Protein AF-A0A8A2U6G7-F1 (afdb_monomer_lite)

pLDDT: mean 75.01, std 18.66, range [23.08, 97.12]

Organism: NCBI:txid370324

Radius of gyration: 22.05 Å; chains: 1; bounding box: 63×39×63 Å

Structure (mmCIF, N/CA/C/O backbone):
data_AF-A0A8A2U6G7-F1
#
_entry.id   AF-A0A8A2U6G7-F1
#
loop_
_atom_site.group_PDB
_atom_site.id
_atom_site.type_symbol
_atom_site.label_atom_id
_atom_site.label_alt_id
_atom_site.label_comp_id
_atom_site.label_asym_id
_atom_site.label_entity_id
_atom_site.label_seq_id
_atom_site.pdbx_PDB_ins_code
_atom_site.Cartn_x
_atom_site.Cartn_y
_atom_site.Cartn_z
_atom_site.occupancy
_atom_site.B_iso_or_equiv
_atom_site.auth_seq_id
_atom_site.auth_comp_id
_atom_site.auth_asym_id
_atom_site.auth_atom_id
_atom_site.pdbx_PDB_model_num
ATOM 1 N N . MET A 1 1 ? -17.643 8.380 -1.220 1.00 44.31 1 MET A N 1
ATOM 2 C CA . MET A 1 1 ? -16.297 8.828 -1.618 1.00 44.31 1 MET A CA 1
ATOM 3 C C . MET A 1 1 ? -15.984 8.181 -2.954 1.00 44.31 1 MET A C 1
ATOM 5 O O . MET A 1 1 ? -16.630 7.171 -3.232 1.00 44.31 1 MET A O 1
ATOM 9 N N . PRO A 1 2 ? -15.121 8.770 -3.796 1.00 49.38 2 PRO A N 1
ATOM 10 C CA . PRO A 1 2 ? -14.589 8.064 -4.961 1.00 49.38 2 PRO A CA 1
ATOM 11 C C . PRO A 1 2 ? -14.014 6.706 -4.526 1.00 49.38 2 PRO A C 1
ATOM 13 O O . PRO A 1 2 ? -13.663 6.547 -3.354 1.00 49.38 2 PRO A O 1
ATOM 16 N N . ASN A 1 3 ? -13.969 5.728 -5.431 1.00 60.06 3 ASN A N 1
ATOM 17 C CA . ASN A 1 3 ? -13.188 4.519 -5.179 1.00 60.06 3 ASN A CA 1
ATOM 18 C C . ASN A 1 3 ? -11.730 4.944 -5.007 1.00 60.06 3 ASN A C 1
ATOM 20 O O . ASN A 1 3 ? -11.175 5.565 -5.907 1.00 60.06 3 ASN A O 1
ATOM 24 N N . ASN A 1 4 ? -11.140 4.624 -3.857 1.00 84.94 4 ASN A N 1
ATOM 25 C CA . ASN A 1 4 ? -9.722 4.864 -3.632 1.00 84.94 4 ASN A CA 1
ATOM 26 C C . ASN A 1 4 ? -8.962 3.620 -4.082 1.00 84.94 4 ASN A C 1
ATOM 28 O O . ASN A 1 4 ? -9.002 2.591 -3.398 1.00 84.94 4 ASN A O 1
ATOM 32 N N . THR A 1 5 ? -8.276 3.727 -5.212 1.00 91.50 5 THR A N 1
ATOM 33 C CA . THR A 1 5 ? -7.464 2.650 -5.778 1.00 91.50 5 THR A CA 1
ATOM 34 C C . THR A 1 5 ? -5.990 2.957 -5.563 1.00 91.50 5 THR A C 1
ATOM 36 O O . THR A 1 5 ? -5.512 4.016 -5.956 1.00 91.50 5 THR A O 1
ATOM 39 N N . ALA A 1 6 ? -5.275 2.035 -4.923 1.00 92.88 6 ALA A N 1
ATOM 40 C CA . ALA A 1 6 ? -3.824 2.091 -4.790 1.00 92.88 6 ALA A CA 1
ATOM 41 C C . ALA A 1 6 ? -3.171 1.443 -6.011 1.00 92.88 6 ALA A C 1
ATOM 43 O O . ALA A 1 6 ? -3.592 0.363 -6.412 1.00 92.88 6 ALA A O 1
ATOM 44 N N . PHE A 1 7 ? -2.115 2.048 -6.545 1.00 93.56 7 PHE A N 1
ATOM 45 C CA . PHE A 1 7 ? -1.271 1.459 -7.578 1.00 93.56 7 PHE A CA 1
ATOM 46 C C . PHE A 1 7 ? 0.108 1.097 -7.018 1.00 93.56 7 PHE A C 1
ATOM 48 O O . PHE A 1 7 ? 0.796 1.935 -6.431 1.00 93.56 7 PHE A O 1
ATOM 55 N N . ILE A 1 8 ? 0.527 -0.148 -7.241 1.00 94.75 8 ILE A N 1
ATOM 56 C CA . ILE A 1 8 ? 1.827 -0.696 -6.847 1.00 94.75 8 ILE A CA 1
ATOM 57 C C . ILE A 1 8 ? 2.587 -1.108 -8.110 1.00 94.75 8 ILE A C 1
ATOM 59 O O . ILE A 1 8 ? 2.155 -1.985 -8.865 1.00 94.75 8 ILE A O 1
ATOM 63 N N . GLY A 1 9 ? 3.731 -0.462 -8.325 1.00 94.38 9 GLY A N 1
ATOM 64 C CA . GLY A 1 9 ? 4.553 -0.615 -9.519 1.00 94.38 9 GLY A CA 1
ATOM 65 C C . GLY A 1 9 ? 5.883 -1.320 -9.261 1.00 94.38 9 GLY A C 1
ATOM 66 O O . GLY A 1 9 ? 6.111 -1.939 -8.222 1.00 94.38 9 GLY A O 1
ATOM 67 N N . THR A 1 10 ? 6.775 -1.235 -10.239 1.00 93.62 10 THR A N 1
ATOM 68 C CA . THR A 1 10 ? 8.105 -1.858 -10.245 1.00 93.62 10 THR A CA 1
ATOM 69 C C . THR A 1 10 ? 9.068 -1.282 -9.212 1.00 93.62 10 THR A C 1
ATOM 71 O O . THR A 1 10 ? 10.010 -1.965 -8.812 1.00 93.62 10 THR A O 1
ATOM 74 N N . SER A 1 11 ? 8.842 -0.053 -8.755 1.00 90.69 11 SER A N 1
ATOM 75 C CA . SER A 1 11 ? 9.670 0.607 -7.745 1.00 90.69 11 SER A CA 1
ATOM 76 C C . SER A 1 11 ? 9.118 0.530 -6.329 1.00 90.69 11 SER A C 1
ATOM 78 O O . SER A 1 11 ? 9.808 0.935 -5.394 1.00 90.69 11 SER A O 1
ATOM 80 N N . SER A 1 12 ? 7.907 0.001 -6.149 1.00 89.81 12 SER A N 1
ATOM 81 C CA . SER A 1 12 ? 7.242 -0.086 -4.849 1.00 89.81 12 SER A CA 1
ATOM 82 C C . SER A 1 12 ? 7.808 -1.166 -3.909 1.00 89.81 12 SER A C 1
ATOM 84 O O . 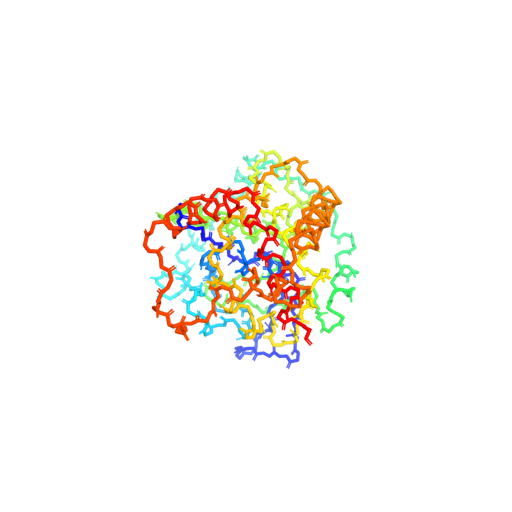SER A 1 12 ? 7.897 -0.871 -2.712 1.00 89.81 12 SER A O 1
ATOM 86 N N . PRO A 1 13 ? 8.207 -2.378 -4.365 1.00 90.50 13 PRO A N 1
ATOM 87 C CA . PRO A 1 13 ? 8.767 -3.387 -3.470 1.00 90.50 13 PRO A CA 1
ATOM 88 C C . PRO A 1 13 ? 10.002 -2.881 -2.719 1.00 90.50 13 PRO A C 1
ATOM 90 O O . PRO A 1 13 ? 10.883 -2.248 -3.299 1.00 90.50 13 PRO A O 1
ATOM 93 N N . ILE A 1 14 ? 10.067 -3.177 -1.422 1.00 86.62 14 ILE A N 1
ATOM 94 C CA . ILE A 1 14 ? 11.173 -2.770 -0.538 1.00 86.62 14 ILE A CA 1
ATOM 95 C C . ILE A 1 14 ? 12.217 -3.868 -0.325 1.00 86.62 14 ILE A C 1
ATOM 97 O O . ILE A 1 14 ? 13.247 -3.640 0.298 1.00 86.62 14 ILE A O 1
ATOM 101 N N . GLY A 1 15 ? 11.943 -5.067 -0.817 1.00 88.12 15 GLY A N 1
ATOM 102 C CA . GLY A 1 15 ? 12.803 -6.228 -0.686 1.00 88.12 15 GLY A CA 1
ATOM 103 C C . GLY A 1 15 ? 12.054 -7.485 -1.089 1.00 88.12 15 GLY A C 1
ATOM 104 O O . GLY A 1 15 ? 10.890 -7.425 -1.491 1.00 88.12 15 GLY A O 1
ATOM 105 N N . TYR A 1 16 ? 12.729 -8.619 -0.963 1.00 88.50 16 TYR A N 1
ATOM 106 C CA . TYR A 1 16 ? 12.241 -9.897 -1.452 1.00 88.50 16 TYR A CA 1
ATOM 107 C C . TYR A 1 16 ? 12.602 -11.049 -0.522 1.00 88.50 16 TYR A C 1
ATOM 109 O O . TYR A 1 16 ? 13.723 -11.121 -0.015 1.00 88.50 16 TYR A O 1
ATOM 117 N N . ASP A 1 17 ? 11.669 -11.979 -0.346 1.00 87.19 17 ASP A N 1
ATOM 118 C CA . ASP A 1 17 ? 11.935 -13.287 0.247 1.00 87.19 17 ASP A CA 1
ATOM 119 C C . ASP A 1 17 ? 12.271 -14.292 -0.864 1.00 87.19 17 ASP A C 1
ATOM 121 O O . ASP A 1 17 ? 11.471 -14.550 -1.763 1.00 87.19 17 ASP A O 1
ATOM 125 N N . TYR A 1 18 ? 13.476 -14.854 -0.796 1.00 80.69 18 TYR A N 1
ATOM 126 C CA . TYR A 1 18 ? 14.010 -15.800 -1.776 1.00 80.69 18 TYR A CA 1
ATOM 127 C C . TYR A 1 18 ? 13.725 -17.264 -1.450 1.00 80.69 18 TYR A C 1
ATOM 129 O O . TYR A 1 18 ? 13.850 -18.116 -2.328 1.00 80.69 18 TYR A O 1
ATOM 137 N N . GLU A 1 19 ? 13.357 -17.580 -0.209 1.00 75.69 19 GLU A N 1
ATOM 138 C CA . GLU A 1 19 ? 12.943 -18.933 0.162 1.00 75.69 19 GLU A CA 1
ATOM 139 C C . GLU A 1 19 ? 11.524 -19.232 -0.339 1.00 75.69 19 GLU A C 1
ATOM 141 O O . GLU A 1 19 ? 11.144 -20.395 -0.518 1.00 75.69 19 GLU A O 1
ATOM 146 N N . LYS A 1 20 ? 10.736 -18.183 -0.596 1.00 67.56 20 LYS A N 1
ATOM 147 C CA . LYS A 1 20 ? 9.380 -18.264 -1.135 1.00 67.56 20 LYS A CA 1
ATOM 148 C C . LYS A 1 20 ? 9.324 -17.676 -2.539 1.00 67.56 20 LYS A C 1
ATOM 150 O O . LYS A 1 20 ? 9.342 -16.469 -2.725 1.00 67.56 20 LYS A O 1
ATOM 155 N N . GLU A 1 21 ? 9.160 -18.541 -3.532 1.00 67.19 21 GLU A N 1
ATOM 156 C CA . GLU A 1 21 ? 8.936 -18.121 -4.917 1.00 67.19 21 GLU A CA 1
ATOM 157 C C . GLU A 1 21 ? 7.448 -18.283 -5.279 1.00 67.19 21 GLU A C 1
ATOM 159 O O . GLU A 1 21 ? 6.984 -19.417 -5.446 1.00 67.19 21 GLU A O 1
ATOM 164 N N . PRO A 1 22 ? 6.647 -17.197 -5.336 1.00 59.47 22 PRO A N 1
ATOM 165 C CA . PRO A 1 22 ? 5.241 -17.275 -5.746 1.00 59.47 22 PRO A CA 1
ATOM 166 C C . PRO A 1 22 ? 5.059 -17.664 -7.215 1.00 59.47 22 PRO A C 1
ATOM 168 O O . PRO A 1 22 ? 4.024 -18.219 -7.574 1.00 59.47 22 PRO A O 1
ATOM 171 N N . GLU A 1 23 ? 6.046 -17.363 -8.053 1.00 64.56 23 GLU A N 1
ATOM 172 C CA . GLU A 1 23 ? 6.121 -17.736 -9.463 1.00 64.56 23 GLU A CA 1
ATOM 173 C C . GLU A 1 23 ? 7.500 -18.321 -9.745 1.00 64.56 23 GLU A C 1
ATOM 175 O O . GLU A 1 23 ? 8.469 -17.950 -9.085 1.00 64.56 23 GLU A O 1
ATOM 180 N N . LEU A 1 24 ? 7.584 -19.242 -10.712 1.00 63.03 24 LEU A N 1
ATOM 181 C CA . LEU A 1 24 ? 8.824 -19.929 -11.086 1.00 63.03 24 LEU A CA 1
ATOM 182 C C . LEU A 1 24 ? 9.982 -18.928 -11.227 1.00 63.03 24 LEU A C 1
ATOM 184 O O . LEU A 1 24 ? 10.014 -18.154 -12.179 1.00 63.03 24 LEU A O 1
ATOM 188 N N . ASN A 1 25 ? 10.949 -18.991 -10.307 1.00 68.06 25 ASN A N 1
ATOM 189 C CA . ASN A 1 25 ? 12.144 -18.150 -10.276 1.00 68.06 25 ASN A CA 1
ATOM 190 C C . ASN A 1 25 ? 11.910 -16.648 -10.031 1.00 68.06 25 ASN A C 1
ATOM 192 O O . ASN A 1 25 ? 12.783 -15.855 -10.379 1.00 68.06 25 ASN A O 1
ATOM 196 N N . HIS A 1 26 ? 10.816 -16.236 -9.384 1.00 78.44 26 HIS A N 1
ATOM 197 C CA . HIS A 1 26 ? 10.626 -14.862 -8.892 1.00 78.44 26 HIS A CA 1
ATOM 198 C C . HIS A 1 26 ? 10.432 -14.865 -7.376 1.00 78.44 26 HIS A C 1
ATOM 200 O O . HIS A 1 26 ? 9.606 -15.636 -6.893 1.00 78.44 26 HIS A O 1
ATOM 206 N N . PRO A 1 27 ? 11.201 -14.068 -6.613 1.00 85.38 27 PRO A N 1
ATOM 207 C CA . PRO A 1 27 ? 11.114 -14.070 -5.162 1.00 85.38 27 PRO A CA 1
ATOM 208 C C . PRO A 1 27 ? 9.864 -13.303 -4.707 1.00 85.38 27 PRO A C 1
ATOM 210 O O . PRO A 1 27 ? 9.331 -12.470 -5.443 1.00 85.38 27 PRO A O 1
AT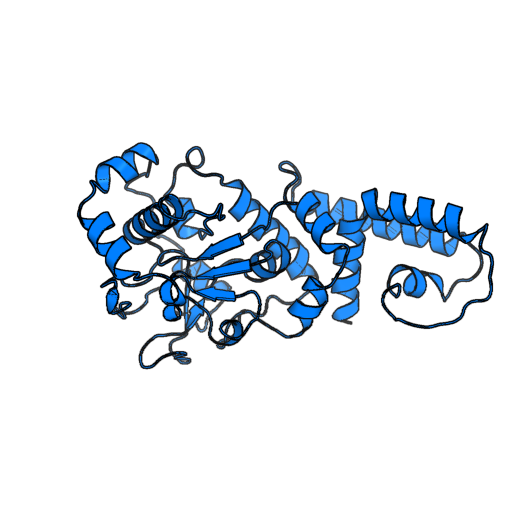OM 213 N N . ASN A 1 28 ? 9.367 -13.591 -3.506 1.00 89.31 28 ASN A N 1
ATOM 214 C CA . ASN A 1 28 ? 8.149 -12.966 -2.999 1.00 89.31 28 ASN A CA 1
ATOM 215 C C . ASN A 1 28 ? 8.415 -11.494 -2.635 1.00 89.31 28 ASN A C 1
ATOM 217 O O . ASN A 1 28 ? 9.265 -11.250 -1.778 1.00 89.31 28 ASN A O 1
ATOM 221 N N . PRO A 1 29 ? 7.724 -10.510 -3.239 1.00 90.62 29 PRO A N 1
ATOM 222 C CA . PRO A 1 29 ? 7.961 -9.101 -2.946 1.00 90.62 29 PRO A CA 1
ATOM 223 C C . PRO A 1 29 ? 7.456 -8.716 -1.553 1.00 90.62 29 PRO A C 1
ATOM 225 O O . PRO A 1 29 ? 6.432 -9.208 -1.078 1.00 90.62 29 PRO A O 1
ATOM 228 N N . LEU A 1 30 ? 8.162 -7.786 -0.913 1.00 89.44 30 LEU A N 1
ATOM 229 C CA . LEU A 1 30 ? 7.758 -7.148 0.334 1.00 89.44 30 LEU A CA 1
ATOM 230 C C . LEU A 1 30 ? 7.264 -5.730 0.060 1.00 89.44 30 LEU A C 1
ATOM 232 O O . LEU A 1 30 ? 7.887 -4.973 -0.683 1.00 89.44 30 LEU A O 1
ATOM 236 N N . LEU A 1 31 ? 6.162 -5.365 0.711 1.00 88.44 31 LEU A N 1
ATOM 237 C CA . LEU A 1 31 ? 5.573 -4.029 0.656 1.00 88.44 31 LEU A CA 1
ATOM 238 C C . LEU A 1 31 ? 5.848 -3.258 1.948 1.00 88.44 31 LEU A C 1
ATOM 240 O O . LEU A 1 31 ? 5.938 -3.854 3.022 1.00 88.44 31 LEU A O 1
ATOM 244 N N . GLU A 1 32 ? 5.936 -1.935 1.837 1.00 84.31 32 GLU A N 1
ATOM 245 C CA . GLU A 1 32 ? 5.955 -1.025 2.982 1.00 84.31 32 GLU A CA 1
ATOM 246 C C . GLU A 1 32 ? 4.523 -0.690 3.425 1.00 84.31 32 GLU A C 1
ATOM 248 O O . GLU A 1 32 ? 3.644 -0.509 2.584 1.00 84.31 32 GLU A O 1
ATOM 253 N N . ALA A 1 33 ? 4.297 -0.597 4.739 1.00 83.00 33 ALA A N 1
ATOM 254 C CA . ALA A 1 33 ? 3.013 -0.221 5.347 1.00 83.00 33 ALA A CA 1
ATOM 255 C C . ALA A 1 33 ? 1.767 -0.969 4.794 1.00 83.00 33 ALA A C 1
ATOM 257 O O . ALA A 1 33 ? 0.772 -0.341 4.401 1.00 83.00 33 ALA A O 1
ATOM 258 N N . PRO A 1 34 ? 1.785 -2.316 4.733 1.00 87.94 34 PRO A N 1
ATOM 259 C CA . PRO A 1 34 ? 0.718 -3.076 4.092 1.00 87.94 34 PRO A CA 1
ATOM 260 C C . PRO A 1 34 ? -0.632 -3.006 4.822 1.00 87.94 34 PRO A C 1
ATOM 262 O O . PRO A 1 34 ? -1.669 -3.043 4.157 1.00 87.94 34 PRO A O 1
ATOM 265 N N . LEU A 1 35 ? -0.678 -2.858 6.153 1.00 87.19 35 LEU A N 1
ATOM 266 C CA . LEU A 1 35 ? -1.948 -2.686 6.876 1.00 87.19 35 LEU A CA 1
ATOM 267 C C . LEU A 1 35 ? -2.608 -1.357 6.513 1.00 87.19 35 LEU A C 1
ATOM 269 O O . LEU A 1 35 ? -3.827 -1.308 6.316 1.00 87.19 35 LEU A O 1
ATOM 273 N N . GLY A 1 36 ? -1.807 -0.299 6.367 1.00 87.69 36 GLY A N 1
ATOM 274 C CA . GLY A 1 36 ? -2.252 0.971 5.803 1.00 87.69 36 GLY A CA 1
ATOM 275 C C . GLY A 1 36 ? -2.921 0.769 4.441 1.00 87.69 36 GLY A C 1
ATOM 276 O O . GLY A 1 36 ? -4.049 1.225 4.240 1.00 87.69 36 GLY A O 1
ATOM 277 N N . LEU A 1 37 ? -2.287 0.010 3.538 1.00 89.50 37 LEU A N 1
ATOM 278 C CA . LEU A 1 37 ? -2.828 -0.267 2.201 1.00 89.50 37 LEU A CA 1
ATOM 279 C C . LEU A 1 37 ? -4.187 -0.965 2.265 1.00 89.50 37 LEU A C 1
ATOM 281 O O . LEU A 1 37 ? -5.167 -0.496 1.680 1.00 89.50 37 LEU A O 1
ATOM 285 N N . PHE A 1 38 ? -4.281 -2.042 3.044 1.00 91.50 38 PHE A N 1
ATOM 286 C CA . PHE A 1 38 ? -5.520 -2.799 3.187 1.00 91.50 38 PHE A CA 1
ATOM 287 C C . PHE A 1 38 ? -6.667 -1.991 3.792 1.00 91.50 38 PHE A C 1
ATOM 289 O O . PHE A 1 38 ? -7.834 -2.301 3.541 1.00 91.50 38 PHE A O 1
ATOM 296 N N . LEU A 1 39 ? -6.383 -0.988 4.618 1.00 90.75 39 LEU A N 1
ATOM 297 C CA . LEU A 1 39 ? -7.419 -0.276 5.360 1.00 90.75 39 LEU A CA 1
ATOM 298 C C . LEU A 1 39 ? -7.765 1.078 4.747 1.00 90.75 39 LEU A C 1
ATOM 300 O O . LEU A 1 39 ? -8.918 1.501 4.882 1.00 90.75 39 LEU A O 1
ATOM 304 N N . LEU A 1 40 ? -6.850 1.707 4.005 1.00 89.69 40 LEU A N 1
ATOM 305 C CA . LEU A 1 40 ? -7.079 2.988 3.334 1.00 89.69 40 LEU A CA 1
ATOM 306 C C . LEU A 1 40 ? -7.636 2.869 1.913 1.00 89.69 40 LEU A C 1
ATOM 308 O O . LEU A 1 40 ? -8.390 3.750 1.497 1.00 89.69 40 LEU A O 1
ATOM 312 N N . TYR A 1 41 ? -7.391 1.752 1.227 1.00 91.62 41 TYR A N 1
ATOM 313 C CA . TYR A 1 41 ? -7.785 1.579 -0.172 1.00 91.62 41 TYR A CA 1
ATOM 314 C C . TYR A 1 41 ? -8.902 0.556 -0.361 1.00 91.62 41 TYR A C 1
ATOM 316 O O . TYR A 1 41 ? -9.029 -0.429 0.376 1.00 91.62 41 TYR A O 1
ATOM 324 N N . ASP A 1 42 ? -9.788 0.832 -1.313 1.00 92.25 42 ASP A N 1
ATOM 325 C CA . ASP A 1 42 ? -10.845 -0.092 -1.718 1.00 92.25 42 ASP A CA 1
ATOM 326 C C . ASP A 1 42 ? -10.288 -1.186 -2.611 1.00 92.25 42 ASP A C 1
ATOM 328 O O . ASP A 1 42 ? -10.564 -2.355 -2.346 1.00 92.25 42 ASP A O 1
ATOM 332 N N . GLU A 1 43 ? -9.434 -0.816 -3.559 1.00 94.62 43 GLU A N 1
ATOM 333 C CA . GLU A 1 43 ? -8.735 -1.737 -4.449 1.00 94.62 43 GLU A CA 1
ATOM 334 C C . GLU A 1 43 ? -7.226 -1.495 -4.405 1.00 94.62 43 GLU A C 1
ATOM 336 O O . GLU A 1 43 ? -6.768 -0.374 -4.175 1.00 94.62 43 GLU A O 1
ATOM 341 N N . ILE A 1 44 ? -6.458 -2.560 -4.621 1.00 96.12 44 ILE A N 1
ATOM 342 C CA . ILE A 1 44 ? -5.001 -2.512 -4.736 1.00 96.12 44 ILE A CA 1
ATOM 343 C C . ILE A 1 44 ? -4.641 -3.115 -6.087 1.00 96.12 44 ILE A C 1
ATOM 345 O O . ILE A 1 44 ? -4.825 -4.308 -6.324 1.00 96.12 44 ILE A O 1
ATOM 349 N N . TRP A 1 45 ? -4.174 -2.268 -6.988 1.00 96.56 45 TRP A N 1
ATOM 350 C CA . TRP A 1 45 ? -3.801 -2.629 -8.340 1.00 96.56 45 TRP A CA 1
ATOM 351 C C . TRP A 1 45 ? -2.289 -2.785 -8.406 1.00 96.56 45 TRP A C 1
ATOM 353 O O . TRP A 1 45 ? -1.540 -1.872 -8.066 1.00 96.56 45 TRP A O 1
ATOM 363 N N . PHE A 1 46 ? -1.839 -3.949 -8.846 1.00 97.00 46 PHE A N 1
ATOM 364 C CA . PHE A 1 46 ? -0.441 -4.200 -9.155 1.00 97.00 46 PHE A CA 1
ATOM 365 C C . PHE A 1 46 ? -0.239 -4.072 -10.657 1.00 97.00 46 PHE A C 1
ATOM 367 O O . PHE A 1 46 ? -1.083 -4.510 -11.439 1.00 97.00 46 PHE A O 1
ATOM 374 N N . LEU A 1 47 ? 0.905 -3.539 -11.080 1.00 96.19 47 LEU A N 1
ATOM 375 C CA . LEU A 1 47 ? 1.245 -3.549 -12.502 1.00 96.19 47 LEU A CA 1
ATOM 376 C C . LEU A 1 47 ? 1.311 -4.986 -13.059 1.00 96.19 47 LEU A C 1
ATOM 378 O O . LEU A 1 47 ? 0.865 -5.239 -14.174 1.00 96.19 47 LEU A O 1
ATOM 382 N N . HIS A 1 48 ? 1.855 -5.927 -12.283 1.00 95.00 48 HIS A N 1
ATOM 383 C CA . HIS A 1 48 ? 2.080 -7.312 -12.699 1.00 95.00 48 HIS A CA 1
ATOM 384 C C . HIS A 1 48 ? 1.981 -8.278 -11.509 1.00 95.00 48 HIS A C 1
ATOM 386 O O . HIS A 1 48 ? 2.299 -7.901 -10.378 1.00 95.00 48 HIS A O 1
ATOM 392 N N . HIS A 1 49 ? 1.621 -9.544 -11.755 1.00 93.19 49 HIS A N 1
ATOM 393 C CA . HIS A 1 49 ? 1.502 -10.591 -10.719 1.00 93.19 49 HIS A CA 1
ATOM 394 C C . HIS A 1 49 ? 2.769 -10.790 -9.881 1.00 93.19 49 HIS A C 1
ATOM 396 O O . HIS A 1 49 ? 2.696 -11.054 -8.681 1.00 93.19 49 HIS A O 1
ATOM 402 N N . GLN A 1 50 ? 3.935 -10.599 -10.494 1.00 91.75 50 GLN A N 1
ATOM 403 C CA . GLN A 1 50 ? 5.249 -10.724 -9.847 1.00 91.75 50 GLN A CA 1
ATOM 404 C C . GLN A 1 50 ? 5.545 -9.638 -8.809 1.00 91.75 50 GLN A C 1
ATOM 406 O O . GLN A 1 50 ? 6.456 -9.796 -8.003 1.00 91.75 50 GLN A O 1
ATOM 411 N N . LEU A 1 51 ? 4.785 -8.543 -8.817 1.00 92.81 51 LEU A N 1
ATOM 412 C CA . LEU A 1 51 ? 4.901 -7.466 -7.833 1.00 92.81 51 LEU A CA 1
ATOM 413 C C . LEU A 1 51 ? 3.997 -7.694 -6.618 1.00 92.81 51 LEU A C 1
ATOM 415 O O . LEU A 1 51 ? 4.090 -6.957 -5.638 1.00 92.81 51 LEU A O 1
ATOM 419 N N . CYS A 1 52 ? 3.130 -8.707 -6.672 1.00 93.69 52 CYS A N 1
ATOM 420 C CA . CYS A 1 52 ? 2.160 -8.991 -5.632 1.00 93.69 52 CYS A CA 1
ATOM 421 C C . CYS A 1 52 ? 2.646 -10.101 -4.696 1.00 93.69 52 CYS A C 1
ATOM 423 O O . CYS A 1 52 ? 2.988 -11.195 -5.169 1.00 93.69 52 CYS A O 1
ATOM 425 N N . PRO A 1 53 ? 2.645 -9.858 -3.371 1.00 92.81 53 PRO A N 1
ATOM 426 C CA . PRO A 1 53 ? 2.947 -10.894 -2.400 1.00 92.81 53 PRO A CA 1
ATOM 427 C C . PRO A 1 53 ? 2.031 -12.110 -2.574 1.00 92.81 53 PRO A C 1
ATOM 429 O O . PRO A 1 53 ? 0.835 -11.982 -2.838 1.00 92.81 53 PRO A O 1
ATOM 432 N N . LYS A 1 54 ? 2.584 -13.307 -2.390 1.00 91.44 54 LYS A N 1
ATOM 433 C CA . LYS A 1 54 ? 1.913 -14.588 -2.641 1.00 91.44 54 LYS A CA 1
ATOM 434 C C . LYS A 1 54 ? 0.522 -14.685 -2.014 1.00 91.44 54 LYS A C 1
ATOM 436 O O . LYS A 1 54 ? -0.420 -15.081 -2.691 1.00 91.44 54 LYS A O 1
ATOM 441 N N . ASN A 1 55 ? 0.392 -14.336 -0.736 1.00 91.44 55 ASN A N 1
ATOM 442 C CA . ASN A 1 55 ? -0.865 -14.442 0.006 1.00 91.44 55 ASN A CA 1
ATOM 443 C C . ASN A 1 55 ? -1.879 -13.329 -0.301 1.00 91.44 55 ASN A C 1
ATOM 445 O O . ASN A 1 55 ? -2.941 -13.303 0.315 1.00 91.44 55 ASN A O 1
ATOM 449 N N . MET A 1 56 ? -1.571 -12.427 -1.237 1.00 94.62 56 MET A N 1
ATOM 450 C CA . MET A 1 56 ? -2.473 -11.369 -1.687 1.00 94.62 56 MET A CA 1
ATOM 451 C C . MET A 1 56 ? -3.093 -11.635 -3.062 1.00 94.62 56 MET A C 1
ATOM 453 O O . MET A 1 56 ? -4.084 -10.992 -3.401 1.00 94.62 56 MET A O 1
ATOM 457 N N . LYS A 1 57 ? -2.534 -12.561 -3.852 1.00 92.69 57 LYS A N 1
ATOM 458 C CA . LYS A 1 57 ? -2.891 -12.726 -5.271 1.00 92.69 57 LYS A CA 1
ATOM 459 C C . LYS A 1 57 ? -4.357 -13.084 -5.511 1.00 92.69 57 LYS A C 1
ATOM 461 O O . LYS A 1 57 ? -4.941 -12.625 -6.485 1.00 92.69 57 LYS A O 1
ATOM 466 N N . ASP A 1 58 ? -4.942 -13.856 -4.601 1.00 93.81 58 ASP A N 1
ATOM 467 C CA . ASP A 1 58 ? -6.312 -14.364 -4.722 1.00 93.81 58 ASP A CA 1
ATOM 468 C C . ASP A 1 58 ? -7.355 -13.481 -4.008 1.00 93.81 58 ASP A C 1
ATOM 470 O O . ASP A 1 58 ? -8.512 -13.873 -3.867 1.00 93.81 58 ASP A O 1
ATOM 474 N N . LEU A 1 59 ? -6.966 -12.300 -3.514 1.00 95.94 59 LEU A N 1
ATOM 475 C CA . LEU A 1 59 ? -7.882 -11.406 -2.807 1.00 95.94 59 LEU A CA 1
ATOM 476 C C . LEU A 1 59 ? -8.805 -10.679 -3.793 1.00 95.94 59 LEU A C 1
ATOM 478 O O . LEU A 1 59 ? -8.347 -10.063 -4.752 1.00 95.94 59 LEU A O 1
ATOM 482 N N . ASP A 1 60 ? -10.108 -10.646 -3.502 1.00 95.62 60 ASP A N 1
ATOM 483 C CA . ASP A 1 60 ? -11.133 -10.072 -4.396 1.00 95.62 60 ASP A CA 1
ATOM 484 C C . ASP A 1 60 ? -10.886 -8.603 -4.786 1.00 95.62 60 ASP A C 1
ATOM 486 O O . ASP A 1 60 ? -11.329 -8.141 -5.842 1.00 95.62 60 ASP A O 1
ATOM 490 N N . TYR A 1 61 ? -10.197 -7.859 -3.921 1.00 95.44 61 TYR A N 1
ATOM 491 C CA . TYR A 1 61 ? -9.879 -6.439 -4.077 1.00 95.44 61 TYR A CA 1
ATOM 492 C C . TYR A 1 61 ? -8.460 -6.177 -4.600 1.00 95.44 61 TYR A C 1
ATOM 494 O O . TYR A 1 61 ? -8.037 -5.021 -4.668 1.00 95.44 61 TYR A O 1
ATOM 502 N N . VAL A 1 62 ? -7.723 -7.231 -4.944 1.00 97.12 62 VAL A N 1
ATOM 503 C CA . VAL A 1 62 ? -6.454 -7.145 -5.661 1.00 97.12 62 VAL A CA 1
ATOM 504 C C . VAL A 1 62 ? -6.730 -7.319 -7.155 1.00 97.12 62 VAL A C 1
ATOM 506 O O . VAL A 1 62 ? -7.567 -8.130 -7.563 1.00 97.12 62 VAL A O 1
ATOM 509 N N . LYS A 1 63 ? -6.083 -6.485 -7.971 1.00 96.62 63 LYS A N 1
ATOM 510 C CA . LYS A 1 63 ? -6.184 -6.493 -9.437 1.00 96.62 63 LYS A CA 1
ATOM 511 C C . LYS A 1 63 ? -4.800 -6.371 -10.054 1.00 96.62 63 LYS A C 1
ATOM 513 O O . LYS A 1 63 ? -3.883 -5.850 -9.419 1.00 96.62 63 LYS A O 1
ATOM 518 N N . PHE A 1 64 ? -4.680 -6.808 -11.301 1.00 96.81 64 PHE A N 1
ATOM 519 C CA . PHE A 1 64 ? -3.438 -6.763 -12.057 1.00 96.81 64 PHE A CA 1
ATOM 520 C C . PHE A 1 64 ? -3.672 -6.052 -13.380 1.00 96.81 64 PHE A C 1
ATOM 522 O O . PHE A 1 64 ? -4.532 -6.468 -14.151 1.00 96.81 64 PHE A O 1
ATOM 529 N N . ILE A 1 65 ? -2.895 -5.005 -13.655 1.00 95.75 65 ILE A N 1
ATOM 530 C CA . ILE A 1 65 ? -2.942 -4.312 -14.951 1.00 95.75 65 ILE A CA 1
ATOM 531 C C . ILE A 1 65 ? -2.600 -5.286 -16.082 1.00 95.75 65 ILE A C 1
ATOM 533 O O . ILE A 1 65 ? -3.261 -5.291 -17.113 1.00 95.75 65 ILE A O 1
ATOM 537 N N . SER A 1 66 ? -1.640 -6.185 -15.853 1.00 94.75 66 SER A N 1
ATOM 538 C CA . SER A 1 66 ? -1.255 -7.234 -16.803 1.00 94.75 66 SER A CA 1
ATOM 539 C C . SER A 1 66 ? -2.367 -8.216 -17.192 1.00 94.75 66 SER A C 1
ATOM 541 O O . SER A 1 66 ? -2.189 -8.962 -18.149 1.00 94.75 66 SER A O 1
ATOM 543 N N . ASP A 1 67 ? -3.487 -8.263 -16.461 1.00 95.00 67 ASP A N 1
ATOM 544 C CA . ASP A 1 67 ? -4.636 -9.099 -16.840 1.00 95.00 67 ASP A CA 1
ATOM 545 C C . ASP A 1 67 ? -5.530 -8.424 -17.890 1.00 95.00 67 ASP A C 1
ATOM 547 O O . ASP A 1 67 ? -6.257 -9.111 -18.612 1.00 95.00 67 ASP A O 1
ATOM 551 N N . SER A 1 68 ? -5.511 -7.089 -17.958 1.00 90.62 68 SER A N 1
ATOM 552 C CA . SER A 1 68 ? -6.354 -6.293 -18.855 1.00 90.62 68 SER A CA 1
ATOM 553 C C . SER A 1 68 ? -5.586 -5.629 -19.993 1.00 90.62 68 SER A C 1
ATOM 555 O O . SER A 1 68 ? -6.144 -5.499 -21.082 1.00 90.62 68 SER A O 1
ATOM 557 N N . ASP A 1 69 ? -4.326 -5.259 -19.760 1.00 91.06 69 ASP A N 1
ATOM 558 C CA . ASP A 1 69 ? -3.507 -4.469 -20.677 1.00 91.06 69 ASP A CA 1
ATOM 559 C C . ASP A 1 69 ? -2.190 -5.179 -21.017 1.00 91.06 69 ASP A C 1
ATOM 561 O O . ASP A 1 69 ? -1.623 -5.915 -20.205 1.00 91.06 69 ASP A O 1
ATOM 565 N N . ASP A 1 70 ? -1.664 -4.915 -22.218 1.00 92.31 70 ASP A N 1
ATOM 566 C CA . ASP A 1 70 ? -0.313 -5.341 -22.582 1.00 92.31 70 ASP A CA 1
ATOM 567 C C . ASP A 1 70 ? 0.710 -4.404 -21.935 1.00 92.31 70 ASP A C 1
ATOM 569 O O . ASP A 1 70 ? 0.977 -3.295 -22.402 1.00 92.31 70 ASP A O 1
ATOM 573 N N . VAL A 1 71 ? 1.299 -4.849 -20.827 1.00 92.81 71 VAL A N 1
ATOM 574 C CA . VAL A 1 71 ? 2.270 -4.039 -20.087 1.00 92.81 71 VAL A CA 1
ATOM 575 C C . VAL A 1 71 ? 3.543 -3.740 -20.891 1.00 92.81 71 VAL A C 1
ATOM 577 O O . VAL A 1 71 ? 4.234 -2.761 -20.590 1.00 92.81 71 VAL A O 1
ATOM 580 N N . ALA A 1 72 ? 3.844 -4.520 -21.938 1.00 93.62 72 ALA A N 1
ATOM 581 C CA . ALA A 1 72 ? 4.963 -4.246 -22.835 1.00 93.62 72 ALA A CA 1
ATOM 582 C C . ALA A 1 72 ? 4.739 -2.970 -23.669 1.00 93.62 72 ALA A C 1
ATOM 584 O O . ALA A 1 72 ? 5.706 -2.254 -23.943 1.00 93.62 72 ALA A O 1
ATOM 585 N N . ASP A 1 73 ? 3.488 -2.614 -23.980 1.00 94.75 73 ASP A N 1
ATOM 586 C CA . ASP A 1 73 ? 3.164 -1.371 -24.693 1.00 94.75 73 ASP A CA 1
ATOM 587 C C . ASP A 1 73 ? 3.546 -0.139 -23.863 1.00 94.75 73 ASP A C 1
ATOM 589 O O . ASP A 1 73 ? 4.107 0.829 -24.390 1.00 94.75 73 ASP A O 1
ATOM 593 N N . TYR A 1 74 ? 3.294 -0.163 -22.546 1.00 94.31 74 TYR A N 1
ATOM 594 C CA . TYR A 1 74 ? 3.748 0.910 -21.655 1.00 94.31 74 TYR A CA 1
ATOM 595 C C . TYR A 1 74 ? 5.269 1.023 -21.671 1.00 94.31 74 TYR A C 1
ATOM 597 O O . TYR A 1 74 ? 5.810 2.129 -21.713 1.00 94.31 74 TYR A O 1
ATOM 605 N N . ARG A 1 75 ? 5.971 -0.115 -21.666 1.00 93.50 75 ARG A N 1
ATOM 606 C CA . ARG A 1 75 ? 7.433 -0.134 -21.708 1.00 93.50 75 ARG A CA 1
ATOM 607 C C . ARG A 1 75 ? 7.972 0.466 -23.004 1.00 93.50 75 ARG A C 1
ATOM 609 O O . ARG A 1 75 ? 8.879 1.295 -22.946 1.00 93.50 75 ARG A O 1
ATOM 616 N N . GLU A 1 76 ? 7.421 0.082 -24.152 1.00 94.31 76 GLU A N 1
ATOM 617 C CA . GLU A 1 76 ? 7.846 0.603 -25.454 1.00 94.31 76 GLU A CA 1
ATOM 618 C C . GLU A 1 76 ? 7.639 2.120 -25.539 1.00 94.31 76 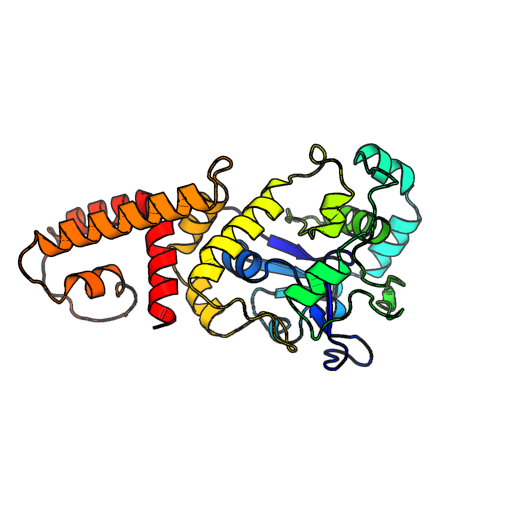GLU A C 1
ATOM 620 O O . GLU A 1 76 ? 8.541 2.859 -25.944 1.00 94.31 76 GLU A O 1
ATOM 625 N N . LYS A 1 77 ? 6.471 2.619 -25.123 1.00 93.62 77 LYS A N 1
ATOM 626 C CA . LYS A 1 77 ? 6.198 4.062 -25.120 1.00 93.62 77 LYS A CA 1
ATOM 627 C C . LYS A 1 77 ? 7.111 4.812 -24.149 1.00 93.62 77 LYS A C 1
ATOM 629 O O . LYS A 1 77 ? 7.636 5.866 -24.511 1.00 93.62 77 LYS A O 1
ATOM 634 N N . PHE A 1 78 ? 7.356 4.255 -22.962 1.00 92.56 78 PHE A N 1
ATOM 635 C CA . PHE A 1 78 ? 8.265 4.828 -21.968 1.00 92.56 78 PHE A CA 1
ATOM 636 C C . PHE A 1 78 ? 9.713 4.936 -22.474 1.00 92.56 78 PHE A C 1
ATOM 638 O O . PHE A 1 78 ? 10.394 5.932 -22.229 1.00 92.56 78 PHE A O 1
ATOM 645 N N . ASP A 1 79 ? 10.195 3.940 -23.218 1.00 91.69 79 ASP A N 1
ATOM 646 C CA . ASP A 1 79 ? 11.540 3.976 -23.802 1.00 91.69 79 ASP A CA 1
ATOM 647 C C . ASP A 1 79 ? 11.658 5.009 -24.949 1.00 91.69 79 ASP A C 1
ATOM 649 O O . ASP A 1 79 ? 12.761 5.462 -25.261 1.00 91.69 79 ASP A O 1
ATOM 653 N N . ASN A 1 80 ? 10.534 5.438 -25.539 1.00 92.19 80 ASN A N 1
ATOM 654 C CA . ASN A 1 80 ? 10.478 6.439 -26.613 1.00 92.19 80 ASN A CA 1
ATOM 655 C C . ASN A 1 80 ? 10.308 7.893 -26.125 1.00 92.19 80 ASN A C 1
ATOM 657 O O . ASN A 1 80 ? 10.366 8.827 -26.933 1.00 92.19 80 ASN A O 1
ATOM 661 N N . ILE A 1 81 ? 10.109 8.115 -24.824 1.00 89.44 81 ILE A N 1
ATOM 662 C CA . ILE A 1 81 ? 10.007 9.452 -24.223 1.00 89.44 81 ILE A CA 1
ATOM 663 C C . ILE A 1 81 ? 11.296 9.831 -23.489 1.00 89.44 81 ILE A C 1
ATOM 665 O O . ILE A 1 81 ? 12.082 8.997 -23.046 1.00 89.44 81 ILE A O 1
ATOM 669 N N . SER A 1 82 ? 11.542 11.136 -23.358 1.00 88.31 82 SER A N 1
ATOM 670 C CA . SER A 1 82 ? 12.738 11.634 -22.674 1.00 88.31 82 SER A CA 1
ATOM 671 C C . SER A 1 82 ? 12.560 11.538 -21.158 1.00 88.31 82 SER A C 1
ATOM 673 O O . SER A 1 82 ? 11.935 12.401 -20.545 1.00 88.31 82 SER A O 1
ATOM 675 N N . GLN A 1 83 ? 13.136 10.494 -20.561 1.00 84.12 83 GLN A N 1
ATOM 676 C CA . GLN A 1 83 ? 13.096 10.241 -19.114 1.00 84.12 83 GLN A CA 1
ATOM 677 C C . GLN A 1 83 ? 13.723 11.385 -18.306 1.00 84.12 83 GLN A C 1
ATOM 679 O O . GLN A 1 83 ? 13.210 11.743 -17.252 1.00 84.12 83 GLN A O 1
ATOM 684 N N . GLU A 1 84 ? 14.772 12.015 -18.841 1.00 83.56 84 GLU A N 1
ATOM 685 C CA . GLU A 1 84 ? 15.401 13.216 -18.272 1.00 83.56 84 GLU A CA 1
ATOM 686 C C . GLU A 1 84 ? 14.389 14.357 -18.121 1.00 83.56 84 GLU A C 1
ATOM 688 O O . GLU A 1 84 ? 14.275 14.936 -17.049 1.00 83.56 84 GLU A O 1
ATOM 693 N N . LYS A 1 85 ? 13.559 14.616 -19.142 1.00 81.25 85 LYS A N 1
ATOM 694 C CA . LYS A 1 85 ? 12.514 15.650 -19.054 1.00 81.25 85 LYS A CA 1
ATOM 695 C C . LYS A 1 85 ? 11.452 15.327 -18.007 1.00 81.25 85 LYS A C 1
ATOM 697 O O . LYS A 1 85 ? 10.942 16.242 -17.370 1.00 81.25 85 LYS A O 1
ATOM 702 N N . ILE A 1 86 ? 11.086 14.054 -17.845 1.00 79.56 86 ILE A N 1
ATOM 703 C CA . ILE A 1 86 ? 10.129 13.642 -16.806 1.00 79.56 86 ILE A CA 1
ATOM 704 C C . ILE A 1 86 ? 10.755 13.865 -15.427 1.00 79.56 86 ILE A C 1
ATOM 706 O O . ILE A 1 86 ? 10.120 14.458 -14.561 1.00 79.56 86 ILE A O 1
ATOM 710 N N . ALA A 1 87 ? 12.010 13.448 -15.246 1.00 78.19 87 ALA A N 1
ATOM 711 C CA . ALA A 1 87 ? 12.755 13.641 -14.009 1.00 78.19 87 ALA A CA 1
ATOM 712 C C . ALA A 1 87 ? 12.907 15.126 -13.644 1.00 78.19 87 ALA A C 1
ATOM 714 O O . ALA A 1 87 ? 12.660 15.493 -12.496 1.00 78.19 87 ALA A O 1
ATOM 715 N N . ASP A 1 88 ? 13.233 15.976 -14.620 1.00 78.00 88 ASP A N 1
ATOM 716 C CA . ASP A 1 88 ? 13.344 17.427 -14.448 1.00 78.00 88 ASP A CA 1
ATOM 717 C C . ASP A 1 88 ? 12.001 18.049 -14.047 1.00 78.00 88 ASP A C 1
ATOM 719 O O . ASP A 1 88 ? 11.935 18.834 -13.102 1.00 78.00 88 ASP A O 1
ATOM 723 N N . ASN A 1 89 ? 10.910 17.660 -14.719 1.00 75.06 89 ASN A N 1
ATOM 724 C CA . ASN A 1 89 ? 9.559 18.122 -14.383 1.00 75.06 89 ASN A CA 1
ATOM 725 C C . ASN A 1 89 ? 9.139 17.702 -12.970 1.00 75.06 89 ASN A C 1
ATOM 727 O O . ASN A 1 89 ? 8.393 18.425 -12.313 1.00 75.06 89 ASN A O 1
ATOM 731 N N . LEU A 1 90 ? 9.611 16.541 -12.513 1.00 73.69 90 LEU A N 1
ATOM 732 C CA . LEU A 1 90 ? 9.365 16.021 -11.172 1.00 73.69 90 LEU A CA 1
ATOM 733 C C . LEU A 1 90 ? 10.349 16.566 -10.122 1.00 73.69 90 LEU A C 1
ATOM 735 O O . LEU A 1 90 ? 10.172 16.302 -8.932 1.00 73.69 90 LEU A O 1
ATOM 739 N N . GLY A 1 91 ? 11.368 17.331 -10.527 1.00 72.81 91 GLY A N 1
ATOM 740 C CA . GLY A 1 91 ? 12.394 17.851 -9.625 1.00 72.81 91 GLY A CA 1
ATOM 741 C C . GLY A 1 91 ? 13.169 16.743 -8.907 1.00 72.81 91 GLY A C 1
ATOM 742 O O . GLY A 1 91 ? 13.430 16.857 -7.709 1.00 72.81 91 GLY A O 1
ATOM 743 N N . LEU A 1 92 ? 13.477 15.641 -9.599 1.00 72.44 92 LEU A N 1
ATOM 744 C CA . LEU A 1 92 ? 14.227 14.528 -9.012 1.00 72.44 92 LEU A CA 1
ATOM 745 C C . LEU A 1 92 ? 15.686 14.929 -8.780 1.00 72.44 92 LEU A C 1
ATOM 747 O O . LEU A 1 92 ? 16.385 15.342 -9.703 1.00 72.44 92 LEU A O 1
ATOM 751 N N . GLU A 1 93 ? 16.163 14.776 -7.546 1.00 64.50 93 GLU A N 1
ATOM 752 C CA . GLU A 1 93 ? 17.562 15.037 -7.207 1.00 64.50 93 GLU A CA 1
ATOM 753 C C . GLU A 1 93 ? 18.414 13.800 -7.537 1.00 64.50 93 GLU A C 1
ATOM 755 O O . GLU A 1 93 ? 18.117 12.683 -7.109 1.00 64.50 93 GLU A O 1
ATOM 760 N N . SER A 1 94 ? 19.507 13.990 -8.279 1.00 55.75 94 SER A N 1
ATOM 761 C CA . SER A 1 94 ? 20.374 12.903 -8.757 1.00 55.75 94 SER A CA 1
ATOM 762 C C . SER A 1 94 ? 21.184 12.195 -7.659 1.00 55.75 94 SER A C 1
ATOM 764 O O . SER A 1 94 ? 21.763 11.144 -7.920 1.00 55.75 94 SER A O 1
ATOM 766 N N . GLU A 1 95 ? 21.251 12.744 -6.439 1.00 52.25 95 GLU A N 1
ATOM 767 C CA . GLU A 1 95 ? 22.235 12.349 -5.418 1.00 52.25 95 GLU A CA 1
ATOM 768 C C . GLU A 1 95 ? 21.670 12.245 -3.991 1.00 52.25 95 GLU A C 1
ATOM 770 O O . GLU A 1 95 ? 22.244 12.773 -3.038 1.00 52.25 95 GLU A O 1
ATOM 775 N N . ARG A 1 96 ? 20.570 11.516 -3.783 1.00 50.31 96 ARG A N 1
ATOM 776 C CA . ARG A 1 96 ? 20.232 11.061 -2.423 1.00 50.31 96 ARG A CA 1
ATOM 777 C C . ARG A 1 96 ? 20.647 9.614 -2.225 1.00 50.31 96 ARG A C 1
ATOM 779 O O . ARG A 1 96 ? 20.216 8.708 -2.939 1.00 50.31 96 ARG A O 1
ATOM 786 N N . SER A 1 97 ? 21.585 9.443 -1.296 1.00 50.03 97 SER A N 1
ATOM 787 C CA . SER A 1 97 ? 22.296 8.193 -1.065 1.00 50.03 97 SER A CA 1
ATOM 788 C C . SER A 1 97 ? 21.345 7.103 -0.578 1.00 50.03 97 SER A C 1
ATOM 790 O O . SER A 1 97 ? 20.565 7.340 0.340 1.00 50.03 97 SER A O 1
ATOM 792 N N . SER A 1 98 ? 21.501 5.891 -1.105 1.00 52.72 98 SER A N 1
ATOM 793 C CA . SER A 1 98 ? 20.847 4.654 -0.651 1.00 52.72 98 SER A CA 1
ATOM 794 C C . SER A 1 98 ? 21.283 4.181 0.748 1.00 52.72 98 SER A C 1
ATOM 796 O O . SER A 1 98 ? 20.988 3.056 1.149 1.00 52.72 98 SER A O 1
ATOM 798 N N . VAL A 1 99 ? 22.032 5.004 1.489 1.00 53.06 99 VAL A N 1
ATOM 799 C CA . VAL A 1 99 ? 22.691 4.622 2.739 1.00 53.06 99 VAL A CA 1
ATOM 800 C C . VAL A 1 99 ? 21.643 4.354 3.816 1.00 53.06 99 VAL A C 1
ATOM 802 O O . VAL A 1 99 ? 20.925 5.256 4.237 1.00 53.06 99 VAL A O 1
ATOM 805 N N . GLY A 1 100 ? 21.595 3.105 4.282 1.00 59.69 100 GLY A N 1
ATOM 806 C CA . GLY A 1 100 ? 20.798 2.689 5.438 1.00 59.69 100 GLY A CA 1
ATOM 807 C C . GLY A 1 100 ? 19.527 1.904 5.121 1.00 59.69 100 GLY A C 1
ATOM 808 O O . GLY A 1 100 ? 18.908 1.396 6.052 1.00 59.69 100 GLY A O 1
ATOM 809 N N . PHE A 1 101 ? 19.151 1.744 3.848 1.00 67.75 101 PHE A N 1
ATOM 810 C CA . PHE A 1 101 ? 17.935 1.003 3.496 1.00 67.75 101 PHE A CA 1
ATOM 811 C C . PHE A 1 101 ? 18.029 -0.491 3.838 1.00 67.75 101 PHE A C 1
ATOM 813 O O . PHE A 1 101 ? 17.090 -1.051 4.394 1.00 67.75 101 PHE A O 1
ATOM 820 N N . ASP A 1 102 ? 19.196 -1.104 3.634 1.00 68.44 102 ASP A N 1
ATOM 821 C CA . ASP A 1 102 ? 19.439 -2.496 4.031 1.00 68.44 102 ASP A CA 1
ATOM 822 C C . ASP A 1 102 ? 19.263 -2.704 5.540 1.00 68.44 102 ASP A C 1
ATOM 824 O O . ASP A 1 102 ? 18.808 -3.757 5.976 1.00 68.44 102 ASP A O 1
ATOM 828 N N . HIS A 1 103 ? 19.601 -1.702 6.360 1.00 71.19 103 HIS A N 1
ATOM 829 C CA . HIS A 1 103 ? 19.379 -1.768 7.805 1.00 71.19 103 HIS A CA 1
ATOM 830 C C . HIS A 1 103 ? 17.889 -1.682 8.142 1.00 71.19 103 HIS A C 1
ATOM 832 O O . HIS A 1 103 ? 17.407 -2.504 8.913 1.00 71.19 103 HIS A O 1
ATOM 838 N N . LEU A 1 104 ? 17.154 -0.765 7.501 1.00 71.62 104 LEU A N 1
ATOM 839 C CA . LEU A 1 104 ? 15.704 -0.655 7.670 1.00 71.62 104 LEU A CA 1
ATOM 840 C C . LEU A 1 104 ? 14.989 -1.958 7.285 1.00 71.62 104 LEU A C 1
ATOM 842 O O . LEU A 1 104 ? 14.135 -2.423 8.035 1.00 71.62 104 LEU A O 1
ATOM 846 N N . LEU A 1 105 ? 15.353 -2.560 6.147 1.00 77.12 105 LEU A N 1
ATOM 847 C CA . LEU A 1 105 ? 14.771 -3.826 5.702 1.00 77.12 105 LEU A CA 1
ATOM 848 C C . LEU A 1 105 ? 15.083 -4.965 6.681 1.00 77.12 105 LEU A C 1
ATOM 850 O O . LEU A 1 105 ? 14.191 -5.739 7.014 1.00 77.12 105 LEU A O 1
ATOM 854 N N . ASN A 1 106 ? 16.320 -5.045 7.179 1.00 77.50 106 ASN A N 1
ATOM 855 C CA . ASN A 1 106 ? 16.703 -6.055 8.167 1.00 77.50 106 ASN A CA 1
ATOM 856 C C . ASN A 1 106 ? 15.937 -5.914 9.493 1.00 77.50 106 ASN A C 1
ATOM 858 O O . ASN A 1 106 ? 15.646 -6.926 10.128 1.00 77.50 106 ASN A O 1
ATOM 862 N N . ASP A 1 107 ? 15.590 -4.692 9.905 1.00 75.62 107 ASP A N 1
ATOM 863 C CA . ASP A 1 107 ? 14.837 -4.455 11.142 1.00 75.62 107 ASP A CA 1
ATOM 864 C C . ASP A 1 107 ? 13.369 -4.907 11.029 1.00 75.62 107 ASP A C 1
ATOM 866 O O . ASP A 1 107 ? 12.804 -5.426 11.993 1.00 75.62 107 ASP A O 1
ATOM 870 N N . ILE A 1 108 ? 12.746 -4.737 9.856 1.00 75.38 108 ILE A N 1
ATOM 871 C CA . ILE A 1 108 ? 11.325 -5.069 9.626 1.00 75.38 108 ILE A CA 1
ATOM 872 C C . ILE A 1 108 ? 11.108 -6.490 9.092 1.00 75.38 108 ILE A C 1
ATOM 874 O O . ILE A 1 108 ? 10.071 -7.099 9.347 1.00 75.38 108 ILE A O 1
ATOM 878 N N . ALA A 1 109 ? 12.069 -7.018 8.336 1.00 80.44 109 ALA A N 1
ATOM 879 C CA . ALA A 1 109 ? 11.991 -8.301 7.655 1.00 80.44 109 ALA A CA 1
ATOM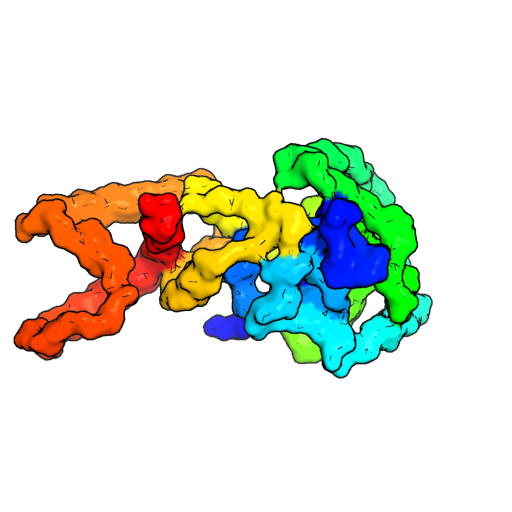 880 C C . ALA A 1 109 ? 13.396 -8.917 7.517 1.00 80.44 109 ALA A C 1
ATOM 882 O O . ALA A 1 109 ? 13.950 -8.966 6.419 1.00 80.44 109 ALA A O 1
ATOM 883 N N . PRO A 1 110 ? 13.980 -9.446 8.610 1.00 82.25 110 PRO A N 1
ATOM 884 C CA . PRO A 1 110 ? 15.341 -10.002 8.610 1.00 82.25 110 PRO A CA 1
ATOM 885 C C . PRO A 1 110 ? 15.516 -11.242 7.714 1.00 82.25 110 PRO A C 1
ATOM 887 O O . PRO A 1 110 ? 16.633 -11.709 7.514 1.00 82.25 110 PRO A O 1
ATOM 890 N N . PHE A 1 111 ? 14.416 -11.806 7.211 1.00 82.81 111 PHE A N 1
ATOM 891 C CA . PHE A 1 111 ? 14.403 -12.910 6.250 1.00 82.81 111 PHE A CA 1
ATOM 892 C C . PHE A 1 111 ? 14.481 -12.439 4.786 1.00 82.81 111 PHE A C 1
ATOM 894 O O . PHE A 1 111 ? 14.675 -13.259 3.893 1.00 82.81 111 PHE A O 1
ATOM 901 N N . ALA A 1 112 ? 14.313 -11.140 4.525 1.00 85.50 112 ALA A N 1
ATOM 902 C CA . ALA A 1 112 ? 14.271 -10.578 3.183 1.00 85.50 112 ALA A CA 1
ATOM 903 C C . ALA A 1 112 ? 15.628 -10.013 2.742 1.00 85.50 112 ALA A C 1
ATOM 905 O O . ALA A 1 112 ? 16.495 -9.684 3.549 1.00 85.50 112 ALA A O 1
ATOM 906 N N . THR A 1 113 ? 15.807 -9.870 1.431 1.00 83.00 113 THR A N 1
ATOM 907 C CA . THR A 1 113 ? 16.963 -9.207 0.814 1.00 83.00 113 THR A CA 1
ATOM 908 C C . THR A 1 113 ? 16.503 -8.040 -0.056 1.00 83.00 113 THR A C 1
ATOM 910 O O . THR A 1 113 ? 15.458 -8.123 -0.693 1.00 83.00 113 THR A O 1
ATOM 913 N N . TYR A 1 114 ? 17.266 -6.945 -0.077 1.00 75.56 114 TYR A N 1
ATOM 914 C CA . TYR A 1 114 ? 16.847 -5.693 -0.720 1.00 75.56 114 TYR A CA 1
ATOM 915 C C . TYR A 1 114 ? 16.829 -5.753 -2.256 1.00 75.56 114 TYR A C 1
ATOM 917 O O . TYR A 1 114 ? 15.984 -5.120 -2.880 1.00 75.56 114 TYR A O 1
ATOM 925 N N . ASP A 1 115 ? 17.766 -6.486 -2.864 1.00 69.56 115 ASP A N 1
ATOM 926 C CA . ASP A 1 115 ? 17.894 -6.603 -4.319 1.00 69.56 115 ASP A CA 1
ATOM 927 C C . ASP A 1 115 ? 17.107 -7.810 -4.829 1.00 69.56 115 ASP A C 1
ATOM 929 O O . ASP A 1 115 ? 17.007 -8.817 -4.129 1.00 69.56 115 ASP A O 1
ATOM 933 N N . ASN A 1 116 ? 16.600 -7.715 -6.060 1.00 68.62 116 ASN A N 1
ATOM 934 C CA . ASN A 1 116 ? 15.903 -8.757 -6.821 1.00 68.62 116 ASN A CA 1
ATOM 935 C C . ASN A 1 116 ? 16.864 -9.705 -7.603 1.00 68.62 116 ASN A C 1
ATOM 937 O O . ASN A 1 116 ? 16.430 -10.533 -8.408 1.00 68.62 116 ASN A O 1
ATOM 941 N N . HIS A 1 117 ? 18.189 -9.582 -7.414 1.00 70.62 117 HIS A N 1
ATOM 942 C CA . HIS A 1 117 ? 19.241 -10.426 -8.013 1.00 70.62 117 HIS A CA 1
ATOM 943 C C . HIS A 1 117 ? 19.100 -10.635 -9.533 1.00 70.62 117 HIS A C 1
ATOM 945 O O . HIS A 1 117 ? 19.408 -11.700 -10.075 1.00 70.62 117 HIS A O 1
ATOM 951 N N . GLY A 1 118 ? 18.625 -9.615 -10.246 1.00 66.62 118 GLY A N 1
ATOM 952 C CA . GLY A 1 118 ? 18.509 -9.651 -11.702 1.00 66.62 118 GLY A CA 1
ATOM 953 C C . GLY A 1 118 ? 17.281 -10.375 -12.263 1.00 66.62 118 GLY A C 1
ATOM 954 O O . GLY A 1 118 ? 17.232 -10.620 -13.469 1.00 66.62 118 GLY A O 1
ATOM 955 N N . ARG A 1 119 ? 16.285 -10.720 -11.438 1.00 80.75 119 ARG A N 1
ATOM 956 C CA . ARG A 1 119 ? 15.067 -11.414 -11.887 1.00 80.75 119 ARG A CA 1
ATOM 957 C C . ARG A 1 119 ? 14.054 -10.430 -12.477 1.00 80.75 119 ARG A C 1
ATOM 959 O O . ARG A 1 119 ? 13.215 -9.866 -11.779 1.00 80.75 119 ARG A O 1
ATOM 966 N N . SER A 1 120 ? 14.158 -10.195 -13.781 1.00 85.25 120 SER A N 1
ATOM 967 C CA . SER A 1 120 ? 13.295 -9.253 -14.500 1.00 85.25 120 SER A CA 1
ATOM 968 C C . SER A 1 120 ? 11.902 -9.806 -14.784 1.00 85.25 120 SER A C 1
ATOM 970 O O . SER A 1 120 ? 11.800 -10.956 -15.206 1.00 85.25 120 SER A O 1
ATOM 972 N N . ILE A 1 121 ? 10.873 -8.958 -14.716 1.00 88.12 121 ILE A N 1
ATOM 973 C CA . ILE A 1 121 ? 9.587 -9.233 -15.379 1.00 88.12 121 ILE A CA 1
ATOM 974 C C . ILE A 1 121 ? 9.879 -9.318 -16.881 1.00 88.12 121 ILE A C 1
ATOM 976 O O . ILE A 1 121 ? 10.376 -8.350 -17.466 1.00 88.12 121 ILE A O 1
ATOM 980 N N . GLN A 1 122 ? 9.667 -10.491 -17.480 1.00 85.50 122 GLN A N 1
ATOM 981 C CA . GLN A 1 122 ? 10.234 -10.841 -18.785 1.00 85.50 122 GLN A CA 1
ATOM 982 C C . GLN A 1 122 ? 9.713 -9.937 -19.908 1.00 85.50 122 GLN A C 1
ATOM 984 O O . GLN A 1 122 ? 10.500 -9.467 -20.728 1.00 85.50 122 GLN A O 1
ATOM 989 N N . GLU A 1 123 ? 8.413 -9.663 -19.906 1.00 86.12 123 GLU A N 1
ATOM 990 C CA . GLU A 1 123 ? 7.701 -8.827 -20.875 1.00 86.12 123 GLU A CA 1
ATOM 991 C C . GLU A 1 123 ? 8.151 -7.366 -20.795 1.00 86.12 123 GLU A C 1
ATOM 993 O O . GLU A 1 123 ? 8.229 -6.670 -21.803 1.00 86.12 123 GLU A O 1
ATOM 998 N N . LEU A 1 124 ? 8.499 -6.909 -19.590 1.00 88.75 124 LEU A N 1
ATOM 999 C CA . LEU A 1 124 ? 8.939 -5.540 -19.349 1.00 88.75 124 LEU A CA 1
ATOM 1000 C C . LEU A 1 124 ? 10.443 -5.364 -19.534 1.00 88.75 124 LEU A C 1
ATOM 1002 O O . LEU A 1 124 ? 10.890 -4.239 -19.737 1.00 88.75 124 LEU A O 1
ATOM 1006 N N . GLY A 1 125 ? 11.249 -6.420 -19.387 1.00 87.62 125 GLY A N 1
ATOM 1007 C CA . GLY A 1 125 ? 12.706 -6.300 -19.281 1.00 87.62 125 GLY A CA 1
ATOM 1008 C C . GLY A 1 125 ? 13.136 -5.347 -18.154 1.00 87.62 125 GLY A C 1
ATOM 1009 O O . GLY A 1 125 ? 14.146 -4.649 -18.283 1.00 87.62 125 GLY A O 1
ATOM 1010 N N . ILE A 1 126 ? 12.326 -5.247 -17.094 1.00 88.94 126 ILE A N 1
ATOM 1011 C CA . ILE A 1 126 ? 12.558 -4.421 -15.903 1.00 88.94 126 ILE A CA 1
ATOM 1012 C C . ILE A 1 126 ? 12.815 -5.352 -14.731 1.00 88.94 126 ILE A C 1
ATOM 1014 O O . ILE A 1 126 ? 12.122 -6.354 -14.578 1.00 88.94 126 ILE A O 1
ATOM 1018 N N . MET A 1 127 ? 13.796 -5.010 -13.902 1.00 89.50 127 MET A N 1
ATOM 1019 C CA . MET A 1 127 ? 14.012 -5.636 -12.601 1.00 89.50 127 MET A CA 1
ATOM 1020 C C . MET A 1 127 ? 13.287 -4.790 -11.560 1.00 89.50 127 MET A C 1
ATOM 1022 O O . MET A 1 127 ? 13.735 -3.669 -11.319 1.00 89.50 127 MET A O 1
ATOM 1026 N N . PRO A 1 128 ? 12.189 -5.282 -10.963 1.00 89.94 128 PRO A N 1
ATOM 1027 C CA . PRO A 1 128 ? 11.531 -4.573 -9.881 1.00 89.94 128 PRO A CA 1
ATOM 1028 C C . PRO A 1 128 ? 12.517 -4.308 -8.750 1.00 89.94 128 PRO A C 1
ATOM 1030 O O . PRO A 1 128 ? 13.121 -5.242 -8.233 1.00 89.94 128 PRO A O 1
ATOM 1033 N N . ASN A 1 129 ? 12.721 -3.043 -8.425 1.00 87.06 129 ASN A N 1
ATOM 1034 C CA . ASN A 1 129 ? 13.660 -2.553 -7.423 1.00 87.06 129 ASN A CA 1
ATOM 1035 C C . ASN A 1 129 ? 13.285 -1.101 -7.108 1.00 87.06 129 ASN A C 1
ATOM 1037 O O . ASN A 1 129 ? 12.881 -0.371 -8.022 1.00 87.06 129 ASN A O 1
ATOM 1041 N N . PRO A 1 130 ? 13.446 -0.648 -5.856 1.00 82.19 130 PRO A N 1
ATOM 1042 C CA . PRO A 1 130 ? 13.172 0.730 -5.494 1.00 82.19 130 PRO A CA 1
ATOM 1043 C C . PRO A 1 130 ? 14.268 1.616 -6.086 1.00 82.19 130 PRO A C 1
ATOM 1045 O O . PRO A 1 130 ? 15.289 1.863 -5.460 1.00 82.19 130 PRO A O 1
ATOM 1048 N N . ASP A 1 131 ? 14.106 2.071 -7.325 1.00 82.25 131 ASP A N 1
ATOM 1049 C CA . ASP A 1 131 ? 15.042 2.971 -7.990 1.00 82.25 131 ASP A CA 1
ATOM 1050 C C . ASP A 1 131 ? 14.326 4.041 -8.818 1.00 82.25 131 ASP A C 1
ATOM 1052 O O . ASP A 1 131 ? 13.121 3.987 -9.061 1.00 82.25 131 ASP A O 1
ATOM 1056 N N . THR A 1 132 ? 15.083 5.065 -9.212 1.00 81.69 132 THR A N 1
ATOM 1057 C CA . THR A 1 132 ? 14.545 6.238 -9.905 1.00 81.69 132 THR A CA 1
ATOM 1058 C C . THR A 1 132 ? 13.969 5.885 -11.273 1.00 81.69 132 THR A C 1
ATOM 1060 O O . THR A 1 132 ? 12.978 6.481 -11.682 1.00 81.69 132 THR A O 1
ATOM 1063 N N . ARG A 1 133 ? 14.568 4.933 -11.997 1.00 87.06 133 ARG A N 1
ATOM 1064 C CA . ARG A 1 133 ? 14.118 4.576 -13.345 1.00 87.06 133 ARG A CA 1
ATOM 1065 C C . ARG A 1 133 ? 12.796 3.821 -13.281 1.00 87.06 133 ARG A C 1
ATOM 1067 O O . ARG A 1 133 ? 11.882 4.153 -14.029 1.00 87.06 133 ARG A O 1
ATOM 1074 N N . ASN A 1 134 ? 12.695 2.859 -12.372 1.00 90.06 134 ASN A N 1
ATOM 1075 C CA . ASN A 1 134 ? 11.462 2.127 -12.116 1.00 90.06 134 ASN A CA 1
ATOM 1076 C C . ASN A 1 134 ? 10.353 3.067 -11.634 1.00 90.06 134 ASN A C 1
ATOM 1078 O O . ASN A 1 134 ? 9.228 2.982 -12.107 1.00 90.06 134 ASN A O 1
ATOM 1082 N N . PHE A 1 135 ? 10.684 4.041 -10.781 1.00 88.50 135 PHE A N 1
ATOM 1083 C CA . PHE A 1 135 ? 9.730 5.064 -10.360 1.00 88.50 135 PHE A CA 1
ATOM 1084 C C . PHE A 1 135 ? 9.211 5.908 -11.532 1.00 88.50 135 PHE A C 1
ATOM 1086 O O . PHE A 1 135 ? 8.011 6.140 -11.639 1.00 88.50 135 PHE A O 1
ATOM 1093 N N . LEU A 1 136 ? 10.094 6.360 -12.427 1.00 87.88 136 LEU A N 1
ATOM 1094 C CA . LEU A 1 136 ? 9.687 7.116 -13.615 1.00 87.88 136 LEU A CA 1
ATOM 1095 C C . LEU A 1 136 ? 8.781 6.291 -14.533 1.00 87.88 136 LEU A C 1
ATOM 1097 O O . LEU A 1 136 ? 7.845 6.838 -15.114 1.00 87.88 136 LEU A O 1
ATOM 1101 N N . PHE A 1 137 ? 9.054 4.991 -14.653 1.00 92.25 137 PHE A N 1
ATOM 1102 C CA . PHE A 1 137 ? 8.205 4.073 -15.399 1.00 92.25 137 PHE A CA 1
ATOM 1103 C C . PHE A 1 137 ? 6.832 3.912 -14.738 1.00 92.25 137 PHE A C 1
ATOM 1105 O O . PHE A 1 137 ? 5.816 4.069 -15.407 1.00 92.25 137 PHE A O 1
ATOM 1112 N N . ASP A 1 138 ? 6.788 3.691 -13.426 1.00 92.31 138 ASP A N 1
ATOM 1113 C CA . ASP A 1 138 ? 5.537 3.579 -12.673 1.00 92.31 138 ASP A CA 1
ATOM 1114 C C . ASP A 1 138 ? 4.702 4.865 -12.770 1.00 92.31 138 ASP A C 1
ATOM 1116 O O . ASP A 1 138 ? 3.495 4.811 -12.998 1.00 92.31 138 ASP A O 1
ATOM 1120 N N . TYR A 1 139 ? 5.349 6.030 -12.660 1.00 87.69 139 TYR A N 1
ATOM 1121 C CA . TYR A 1 139 ? 4.708 7.331 -12.845 1.00 87.69 139 TYR A CA 1
ATOM 1122 C C . TYR A 1 139 ? 4.131 7.492 -14.254 1.00 87.69 139 TYR A C 1
ATOM 1124 O O . TYR A 1 139 ? 3.014 7.982 -14.411 1.00 87.69 139 TYR A O 1
ATOM 1132 N N . TYR A 1 140 ? 4.878 7.060 -15.274 1.00 90.06 140 TYR A N 1
ATOM 1133 C CA . TYR A 1 140 ? 4.396 7.056 -16.649 1.00 90.06 140 TYR A CA 1
ATOM 1134 C C . TYR A 1 140 ? 3.160 6.164 -16.804 1.00 90.06 140 TYR A C 1
ATOM 1136 O O . TYR A 1 140 ? 2.154 6.633 -17.330 1.00 90.06 140 TYR A O 1
ATOM 1144 N N . VAL A 1 141 ? 3.192 4.930 -16.288 1.00 92.25 141 VAL A N 1
ATOM 1145 C CA . VAL A 1 141 ? 2.030 4.028 -16.323 1.00 92.25 141 VAL A CA 1
ATOM 1146 C C . VAL A 1 141 ? 0.819 4.694 -15.679 1.00 92.25 141 VAL A C 1
ATOM 1148 O O . VAL A 1 141 ? -0.222 4.787 -16.318 1.00 92.25 141 VAL A O 1
ATOM 1151 N N . VAL A 1 142 ? 0.962 5.219 -14.458 1.00 89.94 142 VAL A N 1
ATOM 1152 C CA . VAL A 1 142 ? -0.130 5.902 -13.747 1.00 89.94 142 VAL A CA 1
ATOM 1153 C C . VAL A 1 142 ? -0.691 7.070 -14.561 1.00 89.94 142 VAL A C 1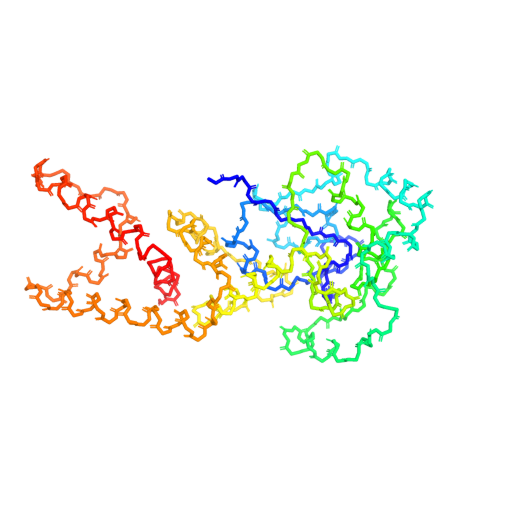
ATOM 1155 O O . VAL A 1 142 ? -1.902 7.252 -14.598 1.00 89.94 142 VAL A O 1
ATOM 1158 N N . SER A 1 143 ? 0.161 7.830 -15.2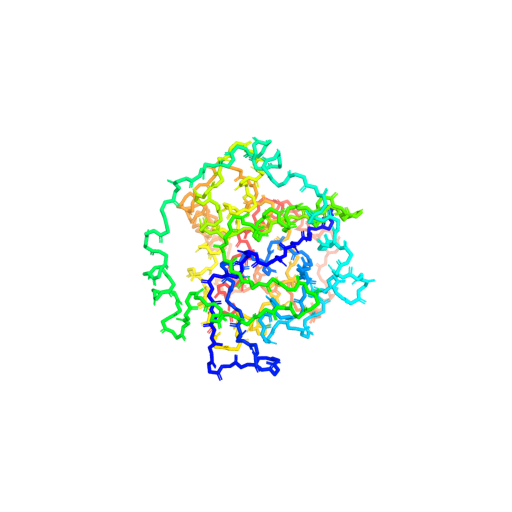58 1.00 86.19 143 SER A N 1
ATOM 1159 C CA . SER A 1 143 ? -0.282 8.951 -16.099 1.00 86.19 143 SER A CA 1
ATOM 1160 C C . SER A 1 143 ? -1.060 8.539 -17.356 1.00 86.19 143 SER A C 1
ATOM 1162 O O . SER A 1 143 ? -1.777 9.365 -17.917 1.00 86.19 143 SER A O 1
ATOM 1164 N N . GLU A 1 144 ? -0.926 7.285 -17.789 1.00 90.56 144 GLU A N 1
ATOM 1165 C CA . GLU A 1 144 ? -1.609 6.727 -18.961 1.00 90.56 144 GLU A CA 1
ATOM 1166 C C . GLU A 1 144 ? -2.871 5.934 -18.593 1.00 90.56 144 GLU A C 1
ATOM 1168 O O . GLU A 1 144 ? -3.608 5.514 -19.485 1.00 90.56 144 GLU A O 1
ATOM 1173 N N . LEU A 1 145 ? -3.127 5.694 -17.302 1.00 89.19 145 LEU A N 1
ATOM 1174 C CA . LEU A 1 145 ? -4.348 5.029 -16.863 1.00 89.19 145 LEU A CA 1
ATOM 1175 C C . LEU A 1 145 ? -5.542 5.983 -16.993 1.00 89.19 145 LEU A C 1
ATOM 1177 O O . LEU A 1 145 ? -5.529 7.105 -16.494 1.00 89.19 145 LEU A O 1
ATOM 1181 N N . ASP A 1 146 ? -6.638 5.491 -17.572 1.00 85.56 146 ASP A N 1
ATOM 1182 C CA . ASP A 1 146 ? -7.917 6.220 -17.659 1.00 85.56 146 ASP A CA 1
ATOM 1183 C C . ASP A 1 146 ? -8.652 6.323 -16.302 1.00 85.56 146 ASP A C 1
ATOM 1185 O O . ASP A 1 146 ? -9.783 6.810 -16.219 1.00 85.56 146 ASP A O 1
ATOM 1189 N N . THR A 1 147 ? -8.040 5.824 -15.226 1.00 84.19 147 THR A N 1
ATOM 1190 C CA . THR A 1 147 ? -8.599 5.776 -13.873 1.00 84.19 147 THR A CA 1
ATOM 1191 C C . THR A 1 147 ? -7.688 6.521 -12.910 1.00 84.19 147 THR A C 1
ATOM 1193 O O . THR A 1 147 ? -6.473 6.357 -12.947 1.00 84.19 147 THR A O 1
ATOM 1196 N N . ASP A 1 148 ? -8.290 7.311 -12.022 1.00 83.75 148 ASP A N 1
ATOM 1197 C CA . ASP A 1 148 ? -7.577 8.003 -10.951 1.00 83.75 148 ASP A CA 1
ATOM 1198 C C . ASP A 1 148 ? -7.096 6.982 -9.909 1.00 83.75 148 ASP A C 1
ATOM 1200 O O . ASP A 1 148 ? -7.908 6.295 -9.279 1.00 83.75 148 ASP A O 1
ATOM 1204 N N . VAL A 1 149 ? -5.778 6.843 -9.773 1.00 87.44 149 VAL A N 1
ATOM 1205 C CA . VAL A 1 149 ? -5.134 5.909 -8.844 1.00 87.44 149 VAL A CA 1
ATOM 1206 C C . VAL A 1 149 ? -4.059 6.624 -8.035 1.00 87.44 149 VAL A C 1
ATOM 1208 O O . VAL A 1 149 ? -3.319 7.465 -8.545 1.00 87.44 149 VAL A O 1
ATOM 1211 N N . ASP A 1 150 ? -3.922 6.234 -6.772 1.00 86.50 150 ASP A N 1
ATOM 1212 C CA . ASP A 1 150 ? -2.845 6.711 -5.918 1.00 86.50 150 ASP A CA 1
ATOM 1213 C C . ASP A 1 150 ? -1.601 5.854 -6.134 1.00 86.50 150 ASP A C 1
ATOM 1215 O O . ASP A 1 150 ? -1.568 4.676 -5.774 1.00 86.50 150 ASP A O 1
ATOM 1219 N N . TYR A 1 151 ? -0.545 6.457 -6.672 1.00 86.69 151 TYR A N 1
ATOM 1220 C CA . TYR A 1 151 ? 0.762 5.814 -6.729 1.00 86.69 151 TYR A CA 1
ATOM 1221 C C . TYR A 1 151 ? 1.321 5.583 -5.316 1.00 86.69 151 TYR A C 1
ATOM 1223 O O . TYR A 1 151 ? 1.547 6.529 -4.553 1.00 86.69 151 TYR A O 1
ATOM 1231 N N . ILE A 1 152 ? 1.594 4.323 -4.975 1.00 86.25 152 ILE A N 1
ATOM 1232 C CA . ILE A 1 152 ? 2.144 3.938 -3.677 1.00 86.25 152 ILE A CA 1
ATOM 1233 C C . ILE A 1 152 ? 3.668 3.817 -3.770 1.00 86.25 152 ILE A C 1
ATOM 1235 O O . ILE A 1 152 ? 4.220 2.809 -4.218 1.00 86.25 152 ILE A O 1
ATOM 1239 N N . SER A 1 153 ? 4.359 4.858 -3.301 1.00 78.44 153 SER A N 1
ATOM 1240 C CA . SER A 1 153 ? 5.818 4.876 -3.147 1.00 78.44 153 SER A CA 1
ATOM 1241 C C . SER A 1 153 ? 6.278 4.225 -1.838 1.00 78.44 153 SER A C 1
ATOM 1243 O O . SER A 1 153 ? 5.517 4.171 -0.876 1.00 78.44 153 SER A O 1
ATOM 1245 N N . ASN A 1 154 ? 7.564 3.889 -1.747 1.00 81.06 154 ASN A N 1
ATOM 1246 C CA . ASN A 1 154 ? 8.237 3.539 -0.490 1.00 81.06 154 ASN A CA 1
ATOM 1247 C C . ASN A 1 154 ? 9.178 4.657 0.005 1.00 81.06 154 ASN A C 1
ATOM 1249 O O . ASN A 1 154 ? 9.444 5.638 -0.702 1.00 81.06 154 ASN A O 1
ATOM 1253 N N . THR A 1 155 ? 9.712 4.490 1.219 1.00 78.19 155 THR A N 1
ATOM 1254 C CA . THR A 1 155 ? 10.682 5.388 1.866 1.00 78.19 155 THR A CA 1
ATOM 1255 C C . THR A 1 155 ? 11.843 5.722 0.935 1.00 78.19 155 THR A C 1
ATOM 1257 O O . THR A 1 155 ? 12.273 6.874 0.866 1.00 78.19 155 THR A O 1
ATOM 1260 N N . PHE A 1 156 ? 12.355 4.730 0.204 1.00 77.12 156 PHE A N 1
ATOM 1261 C CA . PHE A 1 156 ? 13.513 4.909 -0.660 1.00 77.12 156 PHE A CA 1
ATOM 1262 C C . PHE A 1 156 ? 13.197 5.818 -1.848 1.00 77.12 156 PHE A C 1
ATOM 1264 O O . PHE A 1 156 ? 13.888 6.814 -2.063 1.00 77.12 156 PHE A O 1
ATOM 1271 N N . VAL A 1 157 ? 12.141 5.507 -2.599 1.00 77.19 157 VAL A N 1
ATOM 1272 C CA . VAL A 1 157 ? 11.702 6.298 -3.754 1.00 77.19 157 VAL A CA 1
ATOM 1273 C C . VAL A 1 157 ? 11.386 7.724 -3.306 1.00 77.19 157 VAL A C 1
ATOM 1275 O O . VAL A 1 157 ? 11.890 8.681 -3.890 1.00 77.19 157 VAL A O 1
ATOM 1278 N N . LYS A 1 158 ? 10.676 7.879 -2.183 1.00 75.38 158 LYS A N 1
ATOM 1279 C CA . LYS A 1 158 ? 10.385 9.186 -1.588 1.00 75.38 158 LYS A CA 1
ATOM 1280 C C . LYS A 1 158 ? 11.639 9.950 -1.184 1.00 75.38 158 LYS A C 1
ATOM 1282 O O . LYS A 1 158 ? 11.685 11.164 -1.359 1.00 75.38 158 LYS A O 1
ATOM 1287 N N . SER A 1 159 ? 12.658 9.267 -0.661 1.00 72.50 159 SER A N 1
ATOM 1288 C CA . SER A 1 159 ? 13.905 9.930 -0.288 1.00 72.50 159 SER A CA 1
ATOM 1289 C C . SER A 1 159 ? 14.522 10.656 -1.480 1.00 72.50 159 SER A C 1
ATOM 1291 O O . SER A 1 159 ? 15.110 11.703 -1.258 1.00 72.50 159 SER A O 1
ATOM 1293 N N . LYS A 1 160 ? 14.318 10.174 -2.716 1.00 70.19 160 LYS A N 1
ATOM 1294 C CA . LYS A 1 160 ? 14.891 10.707 -3.963 1.00 70.19 160 LYS A CA 1
ATOM 1295 C C . LYS A 1 160 ? 14.029 11.749 -4.685 1.00 70.19 160 LYS A C 1
ATOM 1297 O O . LYS A 1 160 ? 14.519 12.396 -5.609 1.00 70.19 160 LYS A O 1
ATOM 1302 N N . ILE A 1 161 ? 12.768 11.911 -4.291 1.00 66.06 161 ILE A N 1
ATOM 1303 C CA . ILE A 1 161 ? 11.824 12.839 -4.925 1.00 66.06 161 ILE A CA 1
ATOM 1304 C C . ILE A 1 161 ? 11.749 14.123 -4.089 1.00 66.06 161 ILE A C 1
ATOM 1306 O O . ILE A 1 161 ? 11.680 14.072 -2.858 1.00 66.06 161 ILE A O 1
ATOM 1310 N N . SER A 1 162 ? 11.749 15.287 -4.744 1.00 58.69 162 SER A N 1
ATOM 1311 C CA . SER A 1 162 ? 11.442 16.547 -4.063 1.00 58.69 162 SER A CA 1
ATOM 1312 C C . SER A 1 162 ? 9.990 16.532 -3.570 1.00 58.69 162 SER A C 1
ATOM 1314 O O . SER A 1 162 ? 9.067 16.230 -4.325 1.00 58.69 162 SER A O 1
ATOM 1316 N N . LEU A 1 163 ? 9.781 16.839 -2.287 1.00 53.44 163 LEU A N 1
ATOM 1317 C CA . LEU A 1 163 ? 8.493 16.682 -1.593 1.00 53.44 163 LEU A CA 1
ATOM 1318 C C . LEU A 1 163 ? 7.345 17.519 -2.190 1.00 53.44 163 LEU A C 1
ATOM 1320 O O . LEU A 1 163 ? 6.186 17.232 -1.893 1.00 53.44 163 LEU A O 1
ATOM 1324 N N . ASP A 1 164 ? 7.660 18.509 -3.026 1.00 53.31 164 ASP A N 1
ATOM 1325 C CA . ASP A 1 164 ? 6.694 19.451 -3.595 1.00 53.31 164 ASP A CA 1
ATOM 1326 C C . ASP A 1 164 ? 6.011 18.937 -4.878 1.00 53.31 164 ASP A C 1
ATOM 1328 O O . ASP A 1 164 ? 4.976 19.475 -5.272 1.00 53.31 164 ASP A O 1
ATOM 1332 N N . THR A 1 165 ? 6.555 17.903 -5.536 1.00 51.22 165 THR A N 1
ATOM 1333 C CA . THR A 1 165 ? 6.123 17.499 -6.892 1.00 51.22 165 THR A CA 1
ATOM 1334 C C . THR A 1 165 ? 5.181 16.298 -6.937 1.00 51.22 165 THR A C 1
ATOM 1336 O O . THR A 1 165 ? 4.584 16.021 -7.975 1.00 51.22 165 THR A O 1
ATOM 1339 N N . MET A 1 166 ? 5.004 15.595 -5.820 1.00 53.03 166 MET A N 1
ATOM 1340 C CA . MET A 1 166 ? 4.026 14.515 -5.689 1.00 53.03 166 MET A CA 1
ATOM 1341 C C . MET A 1 166 ? 3.100 14.781 -4.514 1.00 53.03 166 MET A C 1
ATOM 1343 O O . MET A 1 166 ? 3.492 15.422 -3.541 1.00 53.03 166 MET A O 1
ATOM 1347 N N . ASN A 1 167 ? 1.874 14.262 -4.581 1.00 52.56 167 ASN A N 1
ATOM 1348 C CA . ASN A 1 167 ? 0.937 14.265 -3.463 1.00 52.56 167 ASN A CA 1
ATOM 1349 C C . ASN A 1 167 ? 1.489 13.361 -2.340 1.00 52.56 167 ASN A C 1
ATOM 1351 O O . ASN A 1 167 ? 1.061 12.228 -2.151 1.00 52.56 167 ASN A O 1
ATOM 1355 N N . THR A 1 168 ? 2.496 13.843 -1.603 1.00 51.25 168 THR A N 1
ATOM 1356 C CA . THR A 1 168 ? 3.217 13.116 -0.542 1.00 51.25 168 THR A CA 1
ATOM 1357 C C . THR A 1 168 ? 2.332 12.749 0.652 1.00 51.25 168 THR A C 1
ATOM 1359 O O . THR A 1 168 ? 2.801 12.075 1.578 1.00 51.25 168 THR A O 1
ATOM 1362 N N . ASN A 1 169 ? 1.067 13.174 0.618 1.00 56.59 169 ASN A N 1
ATOM 1363 C CA . ASN A 1 169 ? 0.027 12.847 1.576 1.00 56.59 169 ASN A CA 1
ATOM 1364 C C . ASN A 1 169 ? -0.239 11.338 1.604 1.00 56.59 169 ASN A C 1
ATOM 1366 O O . ASN A 1 169 ? -0.112 10.759 2.675 1.00 56.59 169 ASN A O 1
ATOM 1370 N N . SER A 1 170 ? -0.405 10.658 0.459 1.00 62.41 170 SER A N 1
ATOM 1371 C CA . SER A 1 170 ? -0.782 9.231 0.436 1.00 62.41 170 SER A CA 1
ATOM 1372 C C . SER A 1 170 ? 0.192 8.333 1.215 1.00 62.41 170 SER A C 1
ATOM 1374 O O . SER A 1 170 ? -0.226 7.505 2.018 1.00 62.41 170 SER A O 1
ATOM 1376 N N . TYR A 1 171 ? 1.506 8.556 1.089 1.00 59.31 171 TYR A N 1
ATOM 1377 C CA . TYR A 1 171 ? 2.511 7.834 1.882 1.00 59.31 171 TYR A CA 1
ATOM 1378 C C . TYR A 1 171 ? 2.492 8.212 3.374 1.00 59.31 171 TYR A C 1
ATOM 1380 O O . TYR A 1 171 ? 2.606 7.348 4.243 1.00 59.31 171 TYR A O 1
ATOM 1388 N N . ARG A 1 172 ? 2.380 9.511 3.700 1.00 57.41 172 ARG A N 1
ATOM 1389 C CA . ARG A 1 172 ? 2.304 9.957 5.106 1.00 57.41 172 ARG A CA 1
ATOM 1390 C C . ARG A 1 172 ? 1.075 9.361 5.785 1.00 57.41 172 ARG A C 1
ATOM 1392 O O . ARG A 1 172 ? 1.167 8.935 6.932 1.00 57.41 172 ARG A O 1
ATOM 1399 N N . ASP A 1 173 ? -0.031 9.295 5.062 1.00 74.81 173 ASP A N 1
ATOM 1400 C CA . ASP A 1 173 ? -1.302 8.780 5.541 1.00 74.81 173 ASP A CA 1
ATOM 1401 C C . ASP A 1 173 ? -1.257 7.257 5.702 1.00 74.81 173 ASP A C 1
ATOM 1403 O O . ASP A 1 173 ? -1.720 6.748 6.723 1.00 74.81 173 ASP A O 1
ATOM 1407 N N . LEU A 1 174 ? -0.598 6.542 4.782 1.00 72.94 174 LEU A N 1
ATOM 1408 C CA . LEU A 1 174 ? -0.299 5.113 4.919 1.00 72.94 174 LEU A CA 1
ATOM 1409 C C . LEU A 1 174 ? 0.527 4.809 6.165 1.00 72.94 174 LEU A C 1
ATOM 1411 O O . LEU A 1 174 ? 0.120 3.971 6.962 1.00 72.94 174 LEU A O 1
ATOM 1415 N N . ASN A 1 175 ? 1.638 5.513 6.382 1.00 73.62 175 ASN A N 1
ATOM 1416 C CA . ASN A 1 175 ? 2.473 5.295 7.565 1.00 73.62 175 ASN A CA 1
ATOM 1417 C C . ASN A 1 175 ? 1.769 5.673 8.867 1.00 73.62 175 ASN A C 1
ATOM 1419 O O . ASN A 1 175 ? 1.957 5.011 9.888 1.00 73.62 175 ASN A O 1
ATOM 1423 N N . LYS A 1 176 ? 0.963 6.739 8.844 1.00 80.75 176 LYS A N 1
ATOM 1424 C CA . LYS A 1 176 ? 0.147 7.165 9.985 1.00 80.75 176 LYS A CA 1
ATOM 1425 C C . LYS A 1 176 ? -0.879 6.087 10.339 1.00 80.75 176 LYS A C 1
ATOM 1427 O O . LYS A 1 176 ? -0.984 5.709 11.505 1.00 80.75 176 LYS A O 1
ATOM 1432 N N . ALA A 1 177 ? -1.567 5.538 9.334 1.00 78.62 177 ALA A N 1
ATOM 1433 C CA . ALA A 1 177 ? -2.489 4.420 9.499 1.00 78.62 177 ALA A CA 1
ATOM 1434 C C . ALA A 1 177 ? -1.771 3.147 9.978 1.00 78.62 177 ALA A C 1
ATOM 1436 O O . ALA A 1 177 ? -2.200 2.534 10.951 1.00 78.62 177 ALA A O 1
ATOM 1437 N N . GLU A 1 178 ? -0.655 2.772 9.354 1.00 80.75 178 GLU A N 1
ATOM 1438 C CA . GLU A 1 178 ? 0.161 1.623 9.756 1.00 80.75 178 GLU A CA 1
ATOM 1439 C C . GLU A 1 178 ? 0.566 1.735 11.226 1.00 80.75 178 GLU A C 1
ATOM 1441 O O . GLU A 1 178 ? 0.317 0.822 12.003 1.00 80.75 178 GLU A O 1
ATOM 1446 N N . SER A 1 179 ? 1.111 2.882 11.637 1.00 80.94 179 SER A N 1
ATOM 1447 C CA . SER A 1 179 ? 1.626 3.090 12.995 1.00 80.94 179 SER A CA 1
ATOM 1448 C C . SER A 1 179 ? 0.528 3.005 14.056 1.00 80.94 179 SER A C 1
ATOM 1450 O O . SER A 1 179 ? 0.708 2.344 15.079 1.00 80.94 179 SER A O 1
ATOM 1452 N N . ILE A 1 180 ? -0.634 3.625 13.810 1.00 82.69 180 ILE A N 1
ATOM 1453 C CA . ILE A 1 180 ? -1.756 3.577 14.759 1.00 82.69 180 ILE A CA 1
ATOM 1454 C C . ILE A 1 180 ? -2.412 2.187 14.796 1.00 82.69 180 ILE A C 1
ATOM 1456 O O . ILE A 1 180 ? -2.971 1.781 15.811 1.00 82.69 180 ILE A O 1
ATOM 1460 N N . ILE A 1 181 ? -2.357 1.416 13.711 1.00 82.62 181 ILE A N 1
ATOM 1461 C CA . ILE A 1 181 ? -2.920 0.061 13.676 1.00 82.62 181 ILE A CA 1
ATOM 1462 C C . ILE A 1 181 ? -1.939 -0.950 14.279 1.00 82.62 181 ILE A C 1
ATOM 1464 O O . ILE A 1 181 ? -2.369 -1.820 15.035 1.00 82.62 181 ILE A O 1
ATOM 1468 N N . ALA A 1 182 ? -0.638 -0.809 14.021 1.00 76.19 182 ALA A N 1
ATOM 1469 C CA . ALA A 1 182 ? 0.416 -1.711 14.485 1.00 76.19 182 ALA A CA 1
ATOM 1470 C C . ALA A 1 182 ? 0.537 -1.765 16.019 1.00 76.19 182 ALA A C 1
ATOM 1472 O O . ALA A 1 182 ? 0.944 -2.779 16.584 1.00 76.19 182 ALA A O 1
ATOM 1473 N N . SER A 1 183 ? 0.126 -0.704 16.725 1.00 73.31 183 SER A N 1
ATOM 1474 C CA . SER A 1 183 ? 0.033 -0.715 18.194 1.00 73.31 183 SER A CA 1
ATOM 1475 C C . SER A 1 183 ? -1.096 -1.615 18.729 1.00 73.31 183 SER A C 1
ATOM 1477 O O . SER A 1 183 ? -1.138 -1.913 19.924 1.00 73.31 183 SER A O 1
ATOM 1479 N N . ARG A 1 184 ? -2.013 -2.059 17.858 1.00 75.75 184 ARG A N 1
ATOM 1480 C CA . ARG A 1 184 ? -3.222 -2.838 18.189 1.00 75.75 184 ARG A CA 1
ATOM 1481 C C . ARG A 1 184 ? -3.256 -4.207 17.514 1.00 75.75 184 ARG A C 1
ATOM 1483 O O . ARG A 1 184 ? -3.860 -5.133 18.055 1.00 75.75 184 ARG A O 1
ATOM 1490 N N . VAL A 1 185 ? -2.642 -4.335 16.342 1.00 72.44 185 VAL A N 1
ATOM 1491 C CA . VAL A 1 185 ? -2.503 -5.575 15.571 1.00 72.44 185 VAL A CA 1
ATOM 1492 C C . VAL A 1 185 ? -1.027 -5.783 15.290 1.00 72.44 185 VAL A C 1
ATOM 1494 O O . VAL A 1 185 ? -0.395 -4.849 14.808 1.00 72.44 185 VAL A O 1
ATOM 1497 N N . PRO A 1 186 ? -0.458 -6.971 15.538 1.00 64.06 186 PRO A N 1
ATOM 1498 C CA . PRO A 1 186 ? 0.899 -7.237 15.091 1.00 64.06 186 PRO A CA 1
ATOM 1499 C C . PRO A 1 186 ? 1.007 -6.999 13.580 1.00 64.06 186 PRO A C 1
ATOM 1501 O O . PRO A 1 186 ? 0.147 -7.440 12.817 1.00 64.06 186 PRO A O 1
ATOM 1504 N N . ASN A 1 187 ? 2.049 -6.292 13.146 1.00 65.69 187 ASN A N 1
ATOM 1505 C CA . ASN A 1 187 ? 2.343 -6.190 11.725 1.00 65.69 187 ASN A CA 1
ATOM 1506 C C . ASN A 1 187 ? 2.909 -7.538 11.256 1.00 65.69 187 ASN A C 1
ATOM 1508 O O . ASN A 1 187 ? 4.033 -7.905 11.600 1.00 65.69 187 ASN A O 1
ATOM 1512 N N . TYR A 1 188 ? 2.099 -8.308 10.533 1.00 64.00 188 TYR A N 1
ATOM 1513 C CA . TYR A 1 188 ? 2.456 -9.644 10.067 1.00 64.00 188 TYR A CA 1
ATOM 1514 C C . TYR A 1 188 ? 3.154 -9.571 8.709 1.00 64.00 188 TYR A C 1
ATOM 1516 O O . TYR A 1 188 ? 2.639 -10.084 7.720 1.00 64.00 188 TYR A O 1
ATOM 1524 N N . GLN A 1 189 ? 4.347 -8.979 8.649 1.00 73.62 189 GLN A N 1
ATOM 1525 C CA . GLN A 1 189 ? 5.216 -9.176 7.490 1.00 73.62 189 GLN A CA 1
ATOM 1526 C C . GLN A 1 189 ? 5.750 -10.616 7.531 1.00 73.62 189 GLN A C 1
ATOM 1528 O O . GLN A 1 189 ? 6.756 -10.906 8.177 1.00 73.62 189 GLN A O 1
ATOM 1533 N N . THR A 1 190 ? 5.029 -11.548 6.904 1.00 80.56 190 THR A N 1
ATOM 1534 C CA . THR A 1 190 ? 5.423 -12.964 6.851 1.00 80.56 190 THR A CA 1
ATOM 1535 C C . THR A 1 190 ? 6.129 -13.302 5.536 1.00 80.56 190 THR A C 1
ATOM 1537 O O . THR A 1 190 ? 5.929 -12.596 4.545 1.00 80.56 190 THR A O 1
ATOM 1540 N N . PRO A 1 191 ? 6.876 -14.420 5.479 1.00 78.12 191 PRO A N 1
ATOM 1541 C CA . PRO A 1 191 ? 7.432 -14.961 4.237 1.00 78.12 191 PRO A CA 1
ATOM 1542 C C . PRO A 1 191 ? 6.436 -15.115 3.083 1.00 78.12 191 PRO A C 1
ATOM 1544 O O . PRO A 1 191 ? 6.794 -14.941 1.924 1.00 78.12 191 PRO A O 1
ATOM 1547 N N . ASP A 1 192 ? 5.170 -15.444 3.370 1.00 81.56 192 ASP A N 1
ATOM 1548 C CA . ASP A 1 192 ? 4.139 -15.609 2.337 1.00 81.56 192 ASP A CA 1
ATOM 1549 C C . ASP A 1 192 ? 3.449 -14.273 1.971 1.00 81.56 192 ASP A C 1
ATOM 1551 O O . ASP A 1 192 ? 2.670 -14.227 1.022 1.00 81.56 192 ASP A O 1
ATOM 1555 N N . GLY A 1 193 ? 3.786 -13.175 2.655 1.00 87.25 193 GLY A N 1
ATOM 1556 C CA . GLY A 1 193 ? 3.266 -11.823 2.439 1.00 87.25 193 GLY A CA 1
ATOM 1557 C C . GLY A 1 193 ? 2.486 -11.271 3.643 1.00 87.25 193 GLY A C 1
ATOM 1558 O O . GLY A 1 193 ? 2.387 -11.933 4.682 1.00 87.25 193 GLY A O 1
ATOM 1559 N N . PRO A 1 194 ? 1.923 -10.056 3.538 1.00 89.19 194 PRO A N 1
ATOM 1560 C CA . PRO A 1 194 ? 1.388 -9.327 4.687 1.00 89.19 194 PRO A CA 1
ATOM 1561 C C . PRO A 1 194 ? -0.087 -9.608 5.017 1.00 89.19 194 PRO A C 1
ATOM 1563 O O . PRO A 1 194 ? -0.603 -9.107 6.016 1.00 89.19 194 PRO A O 1
ATOM 1566 N N . TYR A 1 195 ? -0.800 -10.364 4.176 1.00 92.00 195 TYR A N 1
ATOM 1567 C CA . TYR A 1 195 ? -2.219 -10.647 4.396 1.00 92.00 195 TYR A CA 1
ATOM 1568 C C . TYR A 1 195 ? -2.467 -11.688 5.504 1.00 92.00 195 TYR A C 1
ATOM 1570 O O . TYR A 1 195 ? -1.761 -12.690 5.626 1.00 92.00 195 TYR A O 1
ATOM 1578 N N . PHE A 1 196 ? -3.539 -11.475 6.269 1.00 88.75 196 PHE A N 1
ATOM 1579 C CA . PHE A 1 196 ? -4.138 -12.445 7.186 1.00 88.75 196 PHE A CA 1
ATOM 1580 C C . PHE A 1 196 ? -5.658 -12.238 7.247 1.00 88.75 196 PHE A C 1
ATOM 1582 O O . PHE A 1 196 ? -6.155 -11.136 7.028 1.00 88.75 196 PHE A O 1
ATOM 1589 N N . GLU A 1 197 ? -6.400 -13.292 7.584 1.00 88.44 197 GLU A N 1
ATOM 1590 C CA . GLU A 1 197 ? -7.865 -13.365 7.440 1.00 88.44 197 GLU A CA 1
ATOM 1591 C C . GLU A 1 197 ? -8.636 -12.226 8.136 1.00 88.44 197 GLU A C 1
ATOM 1593 O O . GLU A 1 197 ? -9.596 -11.689 7.582 1.00 88.44 197 GLU A O 1
ATOM 1598 N N . ALA A 1 198 ? -8.191 -11.777 9.316 1.00 87.75 198 ALA A N 1
ATOM 1599 C CA . ALA A 1 198 ? -8.871 -10.707 10.056 1.00 87.75 198 ALA A CA 1
ATOM 1600 C C . ALA A 1 198 ? -8.893 -9.357 9.306 1.00 87.75 198 ALA A C 1
ATOM 1602 O O . ALA A 1 198 ? -9.751 -8.513 9.581 1.00 87.75 198 ALA A O 1
ATOM 1603 N N . ILE A 1 199 ? -8.015 -9.158 8.314 1.00 90.25 199 ILE A N 1
ATOM 1604 C CA . ILE A 1 199 ? -8.038 -7.979 7.441 1.00 90.25 199 ILE A CA 1
ATOM 1605 C C . ILE A 1 199 ? -9.384 -7.854 6.723 1.00 90.25 199 ILE A C 1
ATOM 1607 O O . ILE A 1 199 ? -9.917 -6.746 6.619 1.00 90.25 199 ILE A O 1
ATOM 1611 N N . ASP A 1 200 ? -9.982 -8.960 6.281 1.00 91.75 200 ASP A N 1
ATOM 1612 C CA . ASP A 1 200 ? -11.271 -8.921 5.589 1.00 91.75 200 ASP A CA 1
ATOM 1613 C C . ASP A 1 200 ? -12.399 -8.465 6.508 1.00 91.75 200 ASP A C 1
ATOM 1615 O O . ASP A 1 200 ? -13.298 -7.727 6.094 1.00 91.75 200 ASP A O 1
ATOM 1619 N N . ASP A 1 201 ? -12.340 -8.840 7.781 1.00 89.94 201 ASP A N 1
ATOM 1620 C CA . ASP A 1 201 ? -13.304 -8.385 8.776 1.00 89.94 201 ASP A CA 1
ATOM 1621 C C . ASP A 1 201 ? -13.126 -6.901 9.090 1.00 89.94 201 ASP A C 1
ATOM 1623 O O . ASP A 1 201 ? -14.111 -6.155 9.145 1.00 89.94 201 ASP A O 1
ATOM 1627 N N . PHE A 1 202 ? -11.880 -6.428 9.174 1.00 90.00 202 PHE A N 1
ATOM 1628 C CA . PHE A 1 202 ? -11.590 -5.002 9.328 1.00 90.00 202 PHE A CA 1
ATOM 1629 C C . PHE A 1 202 ? -12.106 -4.201 8.127 1.00 90.00 202 PHE A C 1
ATOM 1631 O O . PHE A 1 202 ? -12.712 -3.137 8.291 1.00 90.00 202 PHE A O 1
ATOM 1638 N N . ARG A 1 203 ? -11.947 -4.739 6.913 1.00 91.12 203 ARG A N 1
ATOM 1639 C CA . ARG A 1 203 ? -12.429 -4.125 5.670 1.00 91.12 203 ARG A CA 1
ATOM 1640 C C . ARG A 1 203 ? -13.959 -4.022 5.614 1.00 91.12 203 ARG A C 1
ATOM 1642 O O . ARG A 1 203 ? -14.469 -3.063 5.036 1.00 91.12 203 ARG A O 1
ATOM 1649 N N . LYS A 1 204 ? -14.695 -4.933 6.262 1.00 90.00 204 LYS A N 1
ATOM 1650 C CA . LYS A 1 204 ? -16.173 -4.923 6.347 1.00 90.00 204 LYS A CA 1
ATOM 1651 C C . LYS A 1 204 ? -16.727 -3.926 7.375 1.00 90.00 204 LYS A C 1
ATOM 1653 O O . LYS A 1 204 ? -17.938 -3.660 7.393 1.00 90.00 204 LYS A O 1
ATOM 1658 N N . TYR A 1 205 ? -15.898 -3.351 8.250 1.00 86.56 205 TYR A N 1
ATOM 1659 C CA . TYR A 1 205 ? -16.382 -2.395 9.244 1.00 86.56 205 TYR A CA 1
ATOM 1660 C C . TYR A 1 205 ? -16.913 -1.117 8.590 1.00 86.56 205 TYR A C 1
ATOM 1662 O O . TYR A 1 205 ? -16.192 -0.363 7.945 1.00 86.56 205 TYR A O 1
ATOM 1670 N N . ARG A 1 206 ? -18.187 -0.796 8.860 1.00 85.62 206 ARG A N 1
ATOM 1671 C CA . ARG A 1 206 ? -18.842 0.435 8.366 1.00 85.62 206 ARG A CA 1
ATOM 1672 C C . ARG A 1 206 ? -18.105 1.719 8.747 1.00 85.62 206 ARG A C 1
ATOM 1674 O O . ARG A 1 206 ? -18.232 2.718 8.056 1.00 85.62 206 ARG A O 1
ATOM 1681 N N . THR A 1 207 ? -17.374 1.696 9.856 1.00 86.75 207 THR A N 1
ATOM 1682 C CA . THR A 1 207 ? -16.612 2.838 10.368 1.00 86.75 207 THR A CA 1
ATOM 1683 C C . THR A 1 207 ? -15.238 2.994 9.711 1.00 86.75 207 THR A C 1
ATOM 1685 O O . THR A 1 207 ? -14.541 3.960 10.006 1.00 86.75 207 THR A O 1
ATOM 1688 N N . ARG A 1 208 ? -14.849 2.091 8.795 1.00 89.19 208 ARG A N 1
ATOM 1689 C CA . ARG A 1 208 ? -13.592 2.177 8.039 1.00 89.19 208 ARG A CA 1
ATOM 1690 C C . ARG A 1 208 ? -13.493 3.477 7.247 1.00 89.19 208 ARG A C 1
ATOM 1692 O O . ARG A 1 208 ? -12.451 4.109 7.279 1.00 89.19 208 ARG A O 1
ATOM 1699 N N . SER A 1 209 ? -14.565 3.922 6.586 1.00 86.88 209 SER A N 1
ATOM 1700 C CA . SER A 1 209 ? -14.530 5.177 5.815 1.00 86.88 209 SER A CA 1
ATOM 1701 C C . SER A 1 209 ? -14.219 6.392 6.694 1.00 86.88 209 SER A C 1
ATOM 1703 O O . SER A 1 209 ? -13.485 7.275 6.284 1.00 86.88 209 SER A O 1
ATOM 1705 N N . GLN A 1 210 ? -14.714 6.399 7.931 1.00 87.50 210 GLN A N 1
ATOM 1706 C CA . GLN A 1 210 ? -14.464 7.469 8.899 1.00 87.50 210 GLN A CA 1
ATOM 1707 C C . GLN A 1 210 ? -13.040 7.401 9.450 1.00 87.50 210 GLN A C 1
ATOM 1709 O O . GLN A 1 210 ? -12.433 8.431 9.716 1.00 87.50 210 GLN A O 1
ATOM 1714 N N . PHE A 1 211 ? -12.495 6.189 9.606 1.00 89.38 211 PHE A N 1
ATOM 1715 C CA . PHE A 1 211 ? -11.075 6.006 9.889 1.00 89.38 211 PHE A CA 1
ATOM 1716 C C . PHE A 1 211 ? -10.207 6.563 8.760 1.00 89.38 211 PHE A C 1
ATOM 1718 O O . PHE A 1 211 ? -9.303 7.340 9.036 1.00 89.38 211 PHE A O 1
ATOM 1725 N N . ARG A 1 212 ? -10.533 6.251 7.501 1.00 87.62 212 ARG A N 1
ATOM 1726 C CA . ARG A 1 212 ? -9.843 6.809 6.330 1.00 87.62 212 ARG A CA 1
ATOM 1727 C C . ARG A 1 212 ? -9.885 8.327 6.316 1.00 87.62 212 ARG A C 1
ATOM 1729 O O . ARG A 1 212 ? -8.839 8.946 6.249 1.00 87.62 212 ARG A O 1
ATOM 1736 N N . GLU A 1 213 ? -11.075 8.908 6.445 1.00 86.69 213 GLU A N 1
ATOM 1737 C CA . GLU A 1 213 ? -11.263 10.361 6.525 1.00 86.69 213 GLU A CA 1
ATOM 1738 C C . GLU A 1 213 ? -10.349 10.980 7.588 1.00 86.69 213 GLU A C 1
ATOM 1740 O O . GLU A 1 213 ? -9.607 11.907 7.281 1.00 86.69 213 GLU A O 1
ATOM 1745 N N . LYS A 1 214 ? -10.319 10.401 8.796 1.00 88.19 214 LYS A N 1
ATOM 1746 C CA . LYS A 1 214 ? -9.452 10.864 9.885 1.00 88.19 214 LYS A CA 1
ATOM 1747 C C . LYS A 1 214 ? -7.965 10.740 9.551 1.00 88.19 214 LYS A C 1
ATOM 1749 O O . LYS A 1 214 ? -7.189 11.630 9.880 1.00 88.19 214 LYS A O 1
ATOM 1754 N N . MET A 1 215 ? -7.555 9.648 8.904 1.00 86.19 215 MET A N 1
ATOM 1755 C CA . MET A 1 215 ? -6.166 9.461 8.477 1.00 86.19 215 MET A CA 1
ATOM 1756 C C . MET A 1 215 ? -5.768 10.394 7.332 1.00 86.19 215 MET A C 1
ATOM 1758 O O . MET A 1 215 ? -4.581 10.573 7.127 1.00 86.19 215 MET A O 1
ATOM 1762 N N . LEU A 1 216 ? -6.701 11.026 6.626 1.00 79.19 216 LEU A N 1
ATOM 1763 C CA . LEU A 1 216 ? -6.399 12.025 5.595 1.00 79.19 216 LEU A CA 1
ATOM 1764 C C . LEU A 1 216 ? -6.439 13.470 6.140 1.00 79.19 216 LEU A C 1
ATOM 1766 O O . LEU A 1 216 ? -6.147 14.417 5.414 1.00 79.19 216 LEU A O 1
ATOM 1770 N N . GLU A 1 217 ? -6.781 13.674 7.421 1.00 81.25 217 GLU A N 1
ATOM 1771 C CA . GLU A 1 217 ? -6.695 14.985 8.077 1.00 81.25 217 GLU A CA 1
ATOM 1772 C C . GLU A 1 217 ? -5.208 15.344 8.300 1.00 81.25 217 GLU A C 1
ATOM 1774 O O . GLU A 1 217 ? -4.492 14.690 9.067 1.00 81.25 217 GLU A O 1
ATOM 1779 N N . GLY A 1 218 ? -4.730 16.349 7.556 1.00 62.66 218 GLY A N 1
ATOM 1780 C CA . GLY A 1 218 ? -3.310 16.552 7.225 1.00 62.66 218 GLY A CA 1
ATOM 1781 C C . GLY A 1 218 ? -2.378 17.090 8.318 1.00 62.66 218 GLY A C 1
ATOM 1782 O O . GLY A 1 218 ? -1.171 17.137 8.086 1.00 62.66 218 GLY A O 1
ATOM 1783 N N . ASP A 1 219 ? -2.890 17.438 9.498 1.00 71.31 219 ASP A N 1
ATOM 1784 C CA . ASP A 1 219 ? -2.091 18.104 10.541 1.00 71.31 219 ASP A CA 1
ATOM 1785 C C . ASP A 1 219 ? -1.905 17.282 11.822 1.00 71.31 219 ASP A C 1
ATOM 1787 O O . ASP A 1 219 ? -1.129 17.683 12.684 1.00 71.31 219 ASP A O 1
ATOM 1791 N N . LEU A 1 220 ? -2.577 16.135 11.957 1.00 78.56 220 LEU A N 1
ATOM 1792 C CA . LEU A 1 220 ? -2.498 15.338 13.182 1.00 78.56 220 LEU A CA 1
ATOM 1793 C C . LEU A 1 220 ? -1.290 14.396 13.160 1.00 78.56 220 LEU A C 1
ATOM 1795 O O . LEU A 1 220 ? -1.118 13.586 12.243 1.00 78.56 220 LEU A O 1
ATOM 1799 N N . THR A 1 221 ? -0.477 14.484 14.206 1.00 84.50 221 THR A N 1
ATOM 1800 C CA . THR A 1 221 ? 0.590 13.533 14.531 1.00 84.50 221 THR A CA 1
ATOM 1801 C C . THR A 1 221 ? 0.015 12.208 15.047 1.00 84.50 221 THR A C 1
ATOM 1803 O O . THR A 1 221 ? -1.160 12.114 15.415 1.00 84.50 221 THR A O 1
ATOM 1806 N N . ILE A 1 222 ? 0.837 11.154 15.068 1.00 83.00 222 ILE A N 1
ATOM 1807 C CA . ILE A 1 222 ? 0.424 9.842 15.597 1.00 83.00 222 ILE A CA 1
ATOM 1808 C C . ILE A 1 222 ? 0.107 9.965 17.092 1.00 83.00 222 ILE A C 1
ATOM 1810 O O . ILE A 1 222 ? -0.890 9.415 17.557 1.00 83.00 222 ILE A O 1
ATOM 1814 N N . GLU A 1 223 ? 0.916 10.726 17.829 1.00 85.00 223 GLU A N 1
ATOM 1815 C CA . GLU A 1 223 ? 0.719 11.005 19.248 1.00 85.00 223 GLU A CA 1
ATOM 1816 C C . GLU A 1 223 ? -0.615 11.717 19.504 1.00 85.00 223 GLU A C 1
ATOM 1818 O O . GLU A 1 223 ? -1.390 11.267 20.346 1.00 85.00 223 GLU A O 1
ATOM 1823 N N . GLU A 1 224 ? -0.934 12.763 18.735 1.00 87.06 224 GLU A N 1
ATOM 1824 C CA . GLU A 1 224 ? -2.209 13.486 18.858 1.00 87.06 224 GLU A CA 1
ATOM 1825 C C . GLU A 1 224 ? -3.416 12.579 18.582 1.00 87.06 224 GLU A C 1
ATOM 1827 O O . GLU A 1 224 ? -4.427 12.654 19.282 1.00 87.06 224 GLU A O 1
ATOM 1832 N N . LEU A 1 225 ? -3.316 11.678 17.599 1.00 86.75 225 LEU A N 1
ATOM 1833 C CA . LEU A 1 225 ? -4.369 10.700 17.319 1.00 86.75 225 LEU A CA 1
ATOM 1834 C C . LEU A 1 225 ? -4.538 9.686 18.462 1.00 86.75 225 LEU A C 1
ATOM 1836 O O . LEU A 1 225 ? -5.666 9.330 18.807 1.00 86.75 225 LEU A O 1
ATOM 1840 N N . GLU A 1 226 ? -3.450 9.212 19.068 1.00 85.56 226 GLU A N 1
ATOM 1841 C CA . GLU A 1 226 ? -3.509 8.289 20.210 1.00 85.56 226 GLU A CA 1
ATOM 1842 C C . GLU A 1 226 ? -4.073 8.955 21.474 1.00 85.56 226 GLU A C 1
ATOM 1844 O O . GLU A 1 226 ? -4.867 8.348 22.212 1.00 85.56 226 GLU A O 1
ATOM 1849 N N . GLU A 1 227 ? -3.714 10.218 21.708 1.00 85.75 227 GLU A N 1
ATOM 1850 C CA . GLU A 1 227 ? -4.287 11.047 22.767 1.00 85.75 227 GLU A CA 1
ATOM 1851 C C . GLU A 1 227 ? -5.794 11.232 22.552 1.00 85.75 227 GLU A C 1
ATOM 1853 O O . GLU A 1 227 ? -6.586 10.894 23.440 1.00 85.75 227 GLU A O 1
ATOM 1858 N N . GLU A 1 228 ? -6.217 11.651 21.352 1.00 86.19 228 GLU A N 1
ATOM 1859 C CA . GLU A 1 228 ? -7.632 11.833 21.008 1.00 86.19 228 GLU A CA 1
ATOM 1860 C C . GLU A 1 228 ? -8.421 10.520 21.179 1.00 86.19 228 GLU A C 1
ATOM 1862 O O . GLU A 1 228 ? -9.505 10.501 21.776 1.00 86.19 228 GLU A O 1
ATOM 1867 N N . PHE A 1 229 ? -7.866 9.387 20.730 1.00 84.44 229 PHE A N 1
ATOM 1868 C CA . PHE A 1 229 ? -8.479 8.067 20.905 1.00 84.44 229 PHE A CA 1
ATOM 1869 C C . PHE A 1 229 ? -8.664 7.725 22.387 1.00 84.44 229 PHE A C 1
ATOM 1871 O O . PHE A 1 229 ? -9.738 7.274 22.807 1.00 84.44 229 PHE A O 1
ATOM 1878 N N . THR A 1 230 ? -7.629 7.957 23.195 1.00 80.31 230 THR A N 1
ATOM 1879 C CA . THR A 1 230 ? -7.645 7.682 24.633 1.00 80.31 230 THR A CA 1
ATOM 1880 C C . THR A 1 230 ? -8.678 8.543 25.353 1.00 80.31 230 THR A C 1
ATOM 1882 O O . THR A 1 230 ? -9.429 8.031 26.190 1.00 80.31 230 THR A O 1
ATOM 1885 N N . GLU A 1 231 ? -8.781 9.825 25.003 1.00 78.25 231 GLU A N 1
ATOM 1886 C CA . GLU A 1 231 ? -9.799 10.723 25.543 1.00 78.25 231 GLU A CA 1
ATOM 1887 C C . GLU A 1 231 ? -11.218 10.261 25.208 1.00 78.25 231 GLU A C 1
ATOM 1889 O O . GLU A 1 231 ? -12.082 10.219 26.092 1.00 78.25 231 GLU A O 1
ATOM 1894 N N . ILE A 1 232 ? -11.467 9.886 23.949 1.00 78.75 232 ILE A N 1
ATOM 1895 C CA . ILE A 1 232 ? -12.764 9.361 23.508 1.00 78.75 232 ILE A CA 1
ATOM 1896 C C . ILE A 1 232 ? -13.100 8.093 24.298 1.00 78.75 232 ILE A C 1
ATOM 1898 O O . ILE A 1 232 ? -14.196 7.986 24.854 1.00 78.75 232 ILE A O 1
ATOM 1902 N N . ARG A 1 233 ? -12.153 7.156 24.414 1.00 70.81 233 ARG A N 1
ATOM 1903 C CA . ARG A 1 233 ? -12.332 5.902 25.157 1.00 70.81 233 ARG A CA 1
ATOM 1904 C C . ARG A 1 233 ? -12.666 6.155 26.628 1.00 70.81 233 ARG A C 1
ATOM 1906 O O . ARG A 1 233 ? -13.646 5.607 27.135 1.00 70.81 233 ARG A O 1
ATOM 1913 N N . ASN A 1 234 ? -11.901 7.012 27.303 1.00 70.12 234 ASN A N 1
ATOM 1914 C CA . ASN A 1 234 ? -12.103 7.340 28.716 1.00 70.12 234 ASN A CA 1
ATOM 1915 C C . ASN A 1 234 ? -13.452 8.030 28.949 1.00 70.12 234 ASN A C 1
ATOM 1917 O O . ASN A 1 234 ? -14.178 7.688 29.884 1.00 70.12 234 ASN A O 1
ATOM 1921 N N . ARG A 1 235 ? -13.831 8.960 28.067 1.00 67.62 235 ARG A N 1
ATOM 1922 C CA . ARG A 1 235 ? -15.132 9.638 28.115 1.00 67.62 235 ARG A CA 1
ATOM 1923 C C . ARG A 1 235 ? -16.284 8.647 27.984 1.00 67.62 235 ARG A C 1
ATOM 1925 O O . ARG A 1 235 ? -17.223 8.699 28.775 1.00 67.62 235 ARG A O 1
ATOM 1932 N N . MET A 1 236 ? -16.193 7.711 27.040 1.00 64.88 236 MET A N 1
ATOM 1933 C CA . MET A 1 236 ? -17.210 6.672 26.849 1.00 64.88 236 MET A CA 1
ATOM 1934 C C . MET A 1 236 ? -17.293 5.723 28.053 1.00 64.88 236 MET A C 1
ATOM 1936 O O . MET A 1 236 ? -18.395 5.362 28.470 1.00 64.88 236 MET A O 1
ATOM 1940 N N . LEU A 1 237 ? -16.159 5.378 28.674 1.00 61.38 237 LEU A N 1
ATOM 1941 C CA . LEU A 1 237 ? -16.127 4.589 29.909 1.00 61.38 237 LEU A CA 1
ATOM 1942 C C . LEU A 1 237 ? -16.872 5.306 31.050 1.00 61.38 237 LEU A C 1
ATOM 1944 O O . LEU A 1 237 ? -17.724 4.706 31.710 1.00 61.38 237 LEU A O 1
ATOM 1948 N N . ILE A 1 238 ? -16.619 6.601 31.250 1.00 62.00 238 ILE A N 1
ATOM 1949 C CA . ILE A 1 238 ? -17.284 7.421 32.278 1.00 62.00 238 ILE A CA 1
ATOM 1950 C C . ILE A 1 238 ? -18.793 7.558 31.993 1.00 62.00 238 ILE A C 1
ATOM 1952 O O . ILE A 1 238 ? -19.626 7.381 32.886 1.00 62.00 238 ILE A O 1
ATOM 1956 N N . GLU A 1 239 ? -19.184 7.803 30.738 1.00 59.22 239 GLU A N 1
ATOM 1957 C CA . GLU A 1 239 ? -20.601 7.833 30.346 1.00 59.22 239 GLU A CA 1
ATOM 1958 C C . GLU A 1 239 ? -21.297 6.489 30.611 1.00 59.22 239 GLU A C 1
ATOM 1960 O O . GLU A 1 239 ? -22.426 6.466 31.106 1.00 59.22 239 GLU A O 1
ATOM 1965 N N . SER A 1 240 ? -20.623 5.370 30.329 1.00 53.47 240 SER A N 1
ATOM 1966 C CA . SER A 1 240 ? -21.176 4.025 30.524 1.00 53.47 240 SER A CA 1
ATOM 1967 C C . SER A 1 240 ? -21.296 3.622 31.998 1.00 53.47 240 SER A C 1
ATOM 1969 O O . SER A 1 240 ? -22.238 2.927 32.364 1.00 53.47 240 SER A O 1
ATOM 1971 N N . THR A 1 241 ? -20.393 4.100 32.858 1.00 52.66 241 THR A N 1
ATOM 1972 C CA . THR A 1 241 ? -20.397 3.812 34.304 1.00 52.66 241 THR A CA 1
ATOM 1973 C C . THR A 1 241 ? -21.380 4.692 35.078 1.00 52.66 241 THR A C 1
ATOM 1975 O O . THR A 1 241 ? -21.931 4.259 36.090 1.00 52.66 241 THR A O 1
ATOM 1978 N N . SER A 1 242 ? -21.670 5.902 34.586 1.00 52.53 242 SER A N 1
ATOM 1979 C CA . SER A 1 242 ? -22.678 6.801 35.173 1.00 52.53 242 SER A CA 1
ATOM 1980 C C . SER A 1 242 ? -24.131 6.375 34.898 1.00 52.53 242 SER A C 1
ATOM 1982 O O . SER A 1 242 ? -25.044 6.754 35.638 1.00 52.53 242 SER A O 1
ATOM 1984 N N . ARG A 1 243 ? -24.371 5.549 33.870 1.00 50.28 243 ARG A N 1
ATOM 1985 C CA . ARG A 1 243 ? -25.674 4.923 33.606 1.00 50.28 243 ARG A CA 1
ATOM 1986 C C . ARG A 1 243 ? -25.725 3.564 34.311 1.00 50.28 243 ARG A C 1
ATOM 1988 O O . ARG A 1 243 ? -25.006 2.645 33.948 1.00 50.28 243 ARG A O 1
ATOM 1995 N N . LYS A 1 244 ? -26.575 3.437 35.338 1.00 44.38 244 LYS A N 1
ATOM 1996 C CA . LYS A 1 244 ? -26.811 2.196 36.105 1.00 44.38 244 LYS A CA 1
ATOM 1997 C C . LYS A 1 244 ? -27.054 0.984 35.186 1.00 44.38 244 LYS A C 1
ATOM 1999 O O . LYS A 1 244 ? -28.171 0.815 34.710 1.00 44.38 244 LYS A O 1
ATOM 2004 N N . ASN A 1 245 ? -26.008 0.188 34.953 1.00 43.44 245 ASN A N 1
ATOM 2005 C CA . ASN A 1 245 ? -25.931 -1.282 34.885 1.00 43.44 245 ASN A CA 1
ATOM 2006 C C . ASN A 1 245 ? -24.576 -1.655 34.251 1.00 43.44 245 ASN A C 1
ATOM 2008 O O . ASN A 1 245 ? -24.332 -1.452 33.065 1.00 43.44 245 ASN A O 1
ATOM 2012 N N . VAL A 1 246 ? -23.670 -2.146 35.097 1.00 45.12 246 VAL A N 1
ATOM 2013 C CA . VAL A 1 246 ? -22.204 -2.037 34.954 1.00 45.12 246 VAL A CA 1
ATOM 2014 C C . VAL A 1 246 ? -21.566 -3.049 33.985 1.00 45.12 246 VAL A C 1
ATOM 2016 O O . VAL A 1 246 ? -20.401 -2.890 33.648 1.00 45.12 246 VAL A O 1
ATOM 2019 N N . TYR A 1 247 ? -22.293 -4.047 33.474 1.00 39.25 247 TYR A N 1
ATOM 2020 C CA . TYR A 1 247 ? -21.668 -5.156 32.728 1.00 39.25 247 TYR A CA 1
ATOM 2021 C C . TYR A 1 247 ? -22.060 -5.298 31.249 1.00 39.25 247 TYR A C 1
ATOM 2023 O O . TYR A 1 247 ? -21.361 -5.988 30.515 1.00 39.25 247 TYR A O 1
ATOM 2031 N N . GLU A 1 248 ? -23.101 -4.616 30.763 1.00 39.06 248 GLU A N 1
ATOM 2032 C CA . GLU A 1 248 ? -23.556 -4.789 29.367 1.00 39.06 248 GLU A CA 1
ATOM 2033 C C . GLU A 1 248 ? -23.010 -3.729 28.391 1.00 39.06 248 GLU A C 1
ATOM 2035 O O . GLU A 1 248 ? -22.996 -3.938 27.179 1.00 39.06 248 GLU A O 1
ATOM 2040 N N . SER A 1 249 ? -22.519 -2.588 28.884 1.00 37.56 249 SER A N 1
ATOM 2041 C CA . SER A 1 249 ? -22.380 -1.390 28.041 1.00 37.56 249 SER A CA 1
ATOM 2042 C C . SER A 1 249 ? -21.107 -1.327 27.189 1.00 37.56 249 SER A C 1
ATOM 2044 O O . SER A 1 249 ? -21.191 -0.874 26.047 1.00 37.56 249 SER A O 1
ATOM 2046 N N . ILE A 1 250 ? -19.962 -1.827 27.680 1.00 40.34 250 ILE A N 1
ATOM 2047 C CA . ILE A 1 250 ? -18.730 -1.930 26.869 1.00 40.34 250 ILE A CA 1
ATOM 2048 C C . ILE A 1 250 ? -18.984 -2.888 25.696 1.00 40.34 250 ILE A C 1
ATOM 2050 O O . ILE A 1 250 ? -18.680 -2.571 24.553 1.00 40.34 250 ILE A O 1
ATOM 2054 N N . ILE A 1 251 ? -19.674 -4.000 25.953 1.00 40.78 251 ILE A N 1
ATOM 2055 C CA . ILE A 1 251 ? -20.063 -4.980 24.936 1.00 40.78 251 ILE A CA 1
ATOM 2056 C C . ILE A 1 251 ? -21.102 -4.373 23.970 1.00 40.78 251 ILE A C 1
ATOM 2058 O O . ILE A 1 251 ? -20.958 -4.503 22.761 1.00 40.78 251 ILE A O 1
ATOM 2062 N N . SER A 1 252 ? -22.098 -3.617 24.449 1.00 41.62 252 SER A N 1
ATOM 2063 C CA . SER A 1 252 ? -23.184 -3.108 23.587 1.00 41.62 252 SER A CA 1
ATOM 2064 C C . SER A 1 252 ? -22.777 -2.036 22.561 1.00 41.62 252 SER A C 1
ATOM 2066 O O . SER A 1 252 ? -23.402 -1.955 21.503 1.00 41.62 252 SER A O 1
ATOM 2068 N N . MET A 1 253 ? -21.737 -1.227 22.815 1.00 40.03 253 MET A N 1
ATOM 2069 C CA . MET A 1 253 ? -21.245 -0.263 21.812 1.00 40.03 253 MET A CA 1
ATOM 2070 C C . MET A 1 253 ? -20.346 -0.930 20.759 1.00 40.03 253 MET A C 1
ATOM 2072 O O . MET A 1 253 ? -20.381 -0.518 19.597 1.00 40.03 253 MET A O 1
ATOM 2076 N N . PHE A 1 254 ? -19.624 -1.997 21.121 1.00 43.25 254 PHE A N 1
ATOM 2077 C CA . PHE A 1 254 ? -18.715 -2.714 20.219 1.00 43.25 254 PHE A CA 1
ATOM 2078 C C . PHE A 1 254 ? -19.365 -3.906 19.478 1.00 43.25 254 PHE A C 1
ATOM 2080 O O . PHE A 1 254 ? -18.920 -4.236 18.382 1.00 43.25 254 PHE A O 1
ATOM 2087 N N . VAL A 1 255 ? -20.481 -4.469 19.972 1.00 37.94 255 VAL A N 1
ATOM 2088 C CA . VAL A 1 255 ? -21.207 -5.637 19.401 1.00 37.94 255 VAL A CA 1
ATOM 2089 C C . VAL A 1 255 ? -22.368 -5.257 18.458 1.00 37.94 255 VAL A C 1
ATOM 2091 O O . VAL A 1 255 ? -23.221 -6.068 18.119 1.00 37.94 255 VAL A O 1
ATOM 2094 N N . THR A 1 256 ? -22.412 -4.041 17.907 1.00 37.84 256 THR A N 1
ATOM 2095 C CA . THR A 1 256 ? -23.462 -3.671 16.920 1.00 37.84 256 THR A CA 1
ATOM 2096 C C . THR A 1 256 ? -23.303 -4.305 15.524 1.00 37.84 256 THR A C 1
ATOM 2098 O O . THR A 1 256 ? -23.898 -3.837 14.553 1.00 37.84 256 THR A O 1
ATOM 2101 N N . GLN A 1 257 ? -22.551 -5.401 15.405 1.00 36.31 257 GLN A N 1
ATOM 2102 C CA . GLN A 1 257 ? -22.561 -6.280 14.234 1.00 36.31 257 GLN A CA 1
ATOM 2103 C C . GLN A 1 257 ? -22.752 -7.748 14.641 1.00 36.31 257 GLN A C 1
ATOM 2105 O O . GLN A 1 257 ? -21.877 -8.581 14.457 1.00 36.31 257 GLN A O 1
ATOM 2110 N N . ALA A 1 258 ? -23.935 -8.069 15.162 1.00 27.59 258 ALA A N 1
ATOM 2111 C CA . ALA A 1 258 ? -24.503 -9.410 15.067 1.00 27.59 258 ALA A CA 1
ATOM 2112 C C . ALA A 1 258 ? -25.951 -9.272 14.563 1.00 27.59 258 ALA A C 1
ATOM 2114 O O . ALA A 1 258 ? -26.722 -8.496 15.141 1.00 27.59 258 ALA A O 1
ATOM 2115 N N . PRO A 1 259 ? -26.345 -9.937 13.462 1.00 31.70 259 PRO A N 1
ATOM 2116 C CA . PRO A 1 259 ? -27.728 -9.925 13.024 1.00 31.70 259 PRO A CA 1
ATOM 2117 C C . PRO A 1 259 ? -28.562 -10.779 13.989 1.00 31.70 259 PRO A C 1
ATOM 2119 O O . PRO A 1 259 ? -28.185 -11.895 14.324 1.00 31.70 259 PRO A O 1
ATOM 2122 N N . VAL A 1 260 ? -29.737 -10.259 14.357 1.00 32.50 260 VAL A N 1
ATOM 2123 C CA . VAL A 1 260 ? -30.815 -10.931 15.108 1.00 32.50 260 VAL A CA 1
ATOM 2124 C C . VAL A 1 260 ? -30.621 -11.014 16.630 1.00 32.50 260 VAL A C 1
ATOM 2126 O O . VAL A 1 260 ? -30.164 -12.020 17.143 1.00 32.50 260 VAL A O 1
ATOM 2129 N N . PHE A 1 261 ? -31.152 -10.025 17.362 1.00 23.08 261 PHE A N 1
ATOM 2130 C CA . PHE A 1 261 ? -32.007 -10.294 18.529 1.00 23.08 261 PHE A CA 1
ATOM 2131 C C . PHE A 1 261 ? -33.129 -9.243 18.646 1.00 23.08 261 PHE A C 1
ATOM 2133 O O . PHE A 1 261 ? -32.923 -8.088 19.005 1.00 23.08 261 PHE A O 1
ATOM 2140 N N . SER A 1 262 ? -34.327 -9.712 18.282 1.00 24.20 262 SER A N 1
ATOM 2141 C CA . SER A 1 262 ? -35.670 -9.319 18.731 1.00 24.20 262 SER A CA 1
ATOM 2142 C C . SER A 1 262 ? -36.105 -7.846 18.684 1.00 24.20 262 SER A C 1
ATOM 2144 O O . SER A 1 262 ? -35.888 -7.060 19.605 1.00 24.20 262 SER A O 1
ATOM 2146 N N . ASN A 1 263 ? -36.929 -7.558 17.671 1.00 30.33 263 ASN A N 1
ATOM 2147 C CA . ASN A 1 263 ? -38.184 -6.807 17.803 1.00 30.33 263 ASN A CA 1
ATOM 2148 C C . ASN A 1 263 ? -38.733 -6.872 19.243 1.00 30.33 263 ASN A C 1
ATOM 2150 O O . ASN A 1 263 ? -38.931 -7.988 19.705 1.00 30.33 263 ASN A O 1
ATOM 2154 N N . ILE A 1 264 ? -38.982 -5.735 19.919 1.00 28.08 264 ILE A N 1
ATOM 2155 C CA . ILE A 1 264 ? -40.100 -5.523 20.882 1.00 28.08 264 ILE A CA 1
ATOM 2156 C C . ILE A 1 264 ? -40.071 -4.131 21.565 1.00 28.08 264 ILE A C 1
ATOM 2158 O O . ILE A 1 264 ? -41.132 -3.665 21.967 1.00 28.08 264 ILE A O 1
ATOM 2162 N N . PHE A 1 265 ? -38.968 -3.368 21.625 1.00 24.72 265 PHE A N 1
ATOM 2163 C CA . PHE A 1 265 ? -38.969 -2.080 22.361 1.00 24.72 265 PHE A CA 1
ATOM 2164 C C . PHE A 1 265 ? -38.791 -0.811 21.503 1.00 24.72 265 PHE A C 1
ATOM 2166 O O . PHE A 1 265 ? -37.713 -0.235 21.402 1.00 24.72 265 PHE A O 1
ATOM 2173 N N . GLY A 1 266 ? -39.917 -0.302 20.989 1.00 29.81 266 GLY A N 1
ATOM 2174 C CA . GLY A 1 266 ? -40.180 1.145 20.969 1.00 29.81 266 GLY A CA 1
ATOM 2175 C C . GLY A 1 266 ? -39.759 1.924 19.720 1.00 29.81 266 GLY A C 1
ATOM 2176 O O . GLY A 1 266 ? -38.764 2.648 19.728 1.00 29.81 266 GLY A O 1
ATOM 2177 N N . ALA A 1 267 ? -40.615 1.913 18.696 1.00 28.48 267 ALA A N 1
ATOM 2178 C CA . ALA A 1 267 ? -40.471 2.671 17.445 1.00 28.48 267 ALA A CA 1
ATOM 2179 C C . ALA A 1 267 ? -40.294 4.208 17.597 1.00 28.48 267 ALA A C 1
ATOM 2181 O O . ALA A 1 267 ? -39.939 4.874 16.632 1.00 28.48 267 ALA A O 1
ATOM 2182 N N . ILE A 1 268 ? -40.479 4.784 18.794 1.00 32.22 268 ILE A N 1
ATOM 2183 C CA . ILE A 1 268 ? -40.294 6.224 19.077 1.00 32.22 268 ILE A CA 1
ATOM 2184 C C . ILE A 1 268 ? -38.993 6.507 19.864 1.00 32.22 268 ILE A C 1
ATOM 2186 O O . ILE A 1 268 ? -38.368 7.550 19.673 1.00 32.22 268 ILE A O 1
ATOM 2190 N N . ALA A 1 269 ? -38.505 5.562 20.680 1.00 33.88 269 ALA A N 1
ATOM 2191 C CA . ALA A 1 269 ? -37.190 5.655 21.333 1.00 33.88 269 ALA A CA 1
ATOM 2192 C C . ALA A 1 269 ? -36.038 5.333 20.360 1.00 33.88 269 ALA A C 1
ATOM 2194 O O . ALA A 1 269 ? -34.939 5.882 20.480 1.00 33.88 269 ALA A O 1
ATOM 2195 N N . GLY A 1 270 ? -36.314 4.501 19.349 1.00 35.12 270 GLY A N 1
ATOM 2196 C CA . GLY A 1 270 ? -35.366 4.124 18.302 1.00 35.12 270 GLY A CA 1
ATOM 2197 C C . GLY A 1 270 ? -34.894 5.297 17.442 1.00 35.12 270 GLY A C 1
ATOM 2198 O O . GLY A 1 270 ? -33.717 5.356 17.124 1.00 35.12 270 GLY A O 1
ATOM 2199 N N . ALA A 1 271 ? -35.747 6.278 17.131 1.00 34.91 271 ALA A N 1
ATOM 2200 C CA . ALA A 1 271 ? -35.369 7.400 16.263 1.00 34.91 271 ALA A CA 1
ATOM 2201 C C . ALA A 1 271 ? -34.393 8.383 16.936 1.00 34.91 271 ALA A C 1
ATOM 2203 O O . ALA A 1 271 ? -33.432 8.832 16.314 1.00 34.91 271 ALA A O 1
ATOM 2204 N N . LYS A 1 272 ? -34.590 8.684 18.228 1.00 33.72 272 LYS A N 1
ATOM 2205 C CA . LYS A 1 272 ? -33.709 9.586 18.992 1.00 33.72 272 LYS A CA 1
ATOM 2206 C C . LYS A 1 272 ? -32.369 8.922 19.323 1.00 33.72 272 LYS A C 1
ATOM 2208 O O . LYS A 1 272 ? -31.329 9.565 19.202 1.00 33.72 272 LYS A O 1
ATOM 2213 N N . ASN A 1 273 ? -32.386 7.628 19.654 1.00 42.84 273 ASN A N 1
ATOM 2214 C CA . ASN A 1 273 ? -31.172 6.832 19.847 1.00 42.84 273 ASN A CA 1
ATOM 2215 C C . ASN A 1 273 ? -30.432 6.580 18.526 1.00 42.84 273 ASN A C 1
ATOM 2217 O O . ASN A 1 273 ? -29.208 6.635 18.512 1.00 42.84 273 ASN A O 1
ATOM 2221 N N . ALA A 1 274 ? -31.141 6.389 17.409 1.00 40.75 274 ALA A N 1
ATOM 2222 C CA . ALA A 1 274 ? -30.539 6.285 16.081 1.00 40.75 274 ALA A CA 1
ATOM 2223 C C . ALA A 1 274 ? -29.923 7.614 15.631 1.00 40.75 274 ALA A C 1
ATOM 2225 O O . ALA A 1 274 ? -28.806 7.610 15.134 1.00 40.75 274 ALA A O 1
ATOM 2226 N N . ALA A 1 275 ? -30.580 8.754 15.867 1.00 40.03 275 ALA A N 1
ATOM 2227 C CA . ALA A 1 275 ? -30.024 10.073 15.556 1.00 40.03 275 ALA A CA 1
ATOM 2228 C C . ALA A 1 275 ? -28.789 10.405 16.415 1.00 40.03 275 ALA A C 1
ATOM 2230 O O . ALA A 1 275 ? -27.788 10.903 15.902 1.00 40.03 275 ALA A O 1
ATOM 2231 N N . GLN A 1 276 ? -28.818 10.074 17.712 1.00 45.06 276 GLN A N 1
ATOM 2232 C CA . GLN A 1 276 ? -27.657 10.223 18.596 1.00 45.06 276 GLN A CA 1
ATOM 2233 C C . GLN A 1 276 ? -26.529 9.243 18.248 1.00 45.06 276 GLN A C 1
ATOM 2235 O O . GLN A 1 276 ? -25.366 9.633 18.263 1.00 45.06 276 GLN A O 1
ATOM 2240 N N . SER A 1 277 ? -26.851 8.000 17.886 1.00 48.31 277 SER A N 1
ATOM 2241 C CA . SER A 1 277 ? -25.884 7.008 17.398 1.00 48.31 277 SER A CA 1
ATOM 2242 C C . SER A 1 277 ? -25.270 7.435 16.063 1.00 48.31 277 SER A C 1
ATOM 2244 O O . SER A 1 277 ? -24.063 7.325 15.888 1.00 48.31 277 SER A O 1
ATOM 2246 N N . HIS A 1 278 ? -26.059 8.019 15.161 1.00 44.03 278 HIS A N 1
ATOM 2247 C CA . HIS A 1 278 ? -25.590 8.549 13.884 1.00 44.03 278 HIS A CA 1
ATOM 2248 C C . HIS A 1 278 ? -24.665 9.760 14.077 1.00 44.03 278 HIS A C 1
ATOM 2250 O O . HIS A 1 278 ? -23.586 9.804 13.494 1.00 44.03 278 HIS A O 1
ATOM 2256 N N . SER A 1 279 ? -25.020 10.698 14.963 1.00 46.91 279 SER A N 1
ATOM 2257 C CA . SER A 1 279 ? -24.164 11.842 15.313 1.00 46.91 279 SER A CA 1
ATOM 2258 C C . SER A 1 279 ? -22.878 11.426 16.038 1.00 46.91 279 SER A C 1
ATOM 2260 O O . SER A 1 279 ? -21.827 11.998 15.767 1.00 46.91 279 SER A O 1
ATOM 2262 N N . ARG A 1 280 ? -22.931 10.428 16.933 1.00 55.03 280 ARG A N 1
ATOM 2263 C CA . ARG A 1 280 ? -21.739 9.877 17.601 1.00 55.03 280 ARG A CA 1
ATOM 2264 C C . ARG A 1 280 ? -20.848 9.114 16.625 1.00 55.03 280 ARG A C 1
ATOM 2266 O O . ARG A 1 280 ? -19.642 9.303 16.661 1.00 55.03 280 ARG A O 1
ATOM 2273 N N . ASN A 1 281 ? -21.425 8.316 15.726 1.00 54.88 281 ASN A N 1
ATOM 2274 C CA . ASN A 1 281 ? -20.669 7.639 14.673 1.00 54.88 281 ASN A CA 1
ATOM 2275 C C . ASN A 1 281 ? -20.015 8.641 13.725 1.00 54.88 281 ASN A C 1
ATOM 2277 O O . ASN A 1 281 ? -18.899 8.399 13.294 1.00 54.88 281 ASN A O 1
ATOM 2281 N N . LYS A 1 282 ? -20.667 9.768 13.419 1.00 57.28 282 LYS A N 1
ATOM 2282 C CA . LYS A 1 282 ? -20.072 10.817 12.584 1.00 57.28 282 LYS A CA 1
ATOM 2283 C C . LYS A 1 282 ? -18.836 11.457 13.231 1.00 57.28 282 LYS A C 1
ATOM 2285 O O . LYS A 1 282 ? -17.881 11.728 12.524 1.00 57.28 282 LYS A O 1
ATOM 2290 N N . ASN A 1 283 ? -18.836 11.645 14.553 1.00 63.41 283 ASN A N 1
ATOM 2291 C CA . ASN A 1 283 ? -17.746 12.338 15.253 1.00 63.41 283 ASN A CA 1
ATOM 2292 C C . ASN A 1 283 ? -16.664 11.398 15.820 1.00 63.41 283 ASN A C 1
ATOM 2294 O O . ASN A 1 283 ? -15.544 11.834 16.046 1.00 63.41 283 ASN A O 1
ATOM 2298 N N . TYR A 1 284 ? -16.988 10.125 16.071 1.00 79.12 284 TYR A N 1
ATOM 2299 C CA . TYR A 1 284 ? -16.101 9.157 16.741 1.00 79.12 284 TYR A CA 1
ATOM 2300 C C . TYR A 1 284 ? -15.976 7.827 15.988 1.00 79.12 284 TYR A C 1
ATOM 2302 O O . TYR A 1 284 ? -15.550 6.817 16.550 1.00 79.12 284 TYR A O 1
ATOM 2310 N N . GLY A 1 285 ? -16.385 7.797 14.721 1.00 81.56 285 GLY A N 1
ATOM 2311 C CA . GLY A 1 285 ? -16.365 6.600 13.887 1.00 81.56 285 GLY A CA 1
ATOM 2312 C C . GLY A 1 285 ? -14.976 5.982 13.757 1.00 81.56 285 GLY A C 1
ATOM 2313 O O . GLY A 1 285 ? -14.823 4.776 13.937 1.00 81.56 285 GLY A O 1
ATOM 2314 N N . TRP A 1 286 ? -13.959 6.817 13.544 1.00 86.94 286 TRP A N 1
ATOM 2315 C CA . TRP A 1 286 ? -12.563 6.389 13.457 1.00 86.94 286 TRP A CA 1
ATOM 2316 C C . TRP A 1 286 ? -12.077 5.710 14.753 1.00 86.94 286 TRP A C 1
ATOM 2318 O O . TRP A 1 286 ? -11.465 4.647 14.708 1.00 86.94 286 TRP A O 1
ATOM 2328 N N . ALA A 1 287 ? -12.442 6.247 15.922 1.00 85.50 287 ALA A N 1
ATOM 2329 C CA . ALA A 1 287 ? -12.101 5.652 17.213 1.00 85.50 287 ALA A CA 1
ATOM 2330 C C . ALA A 1 287 ? -12.854 4.330 17.443 1.00 85.50 287 ALA A C 1
ATOM 2332 O O . ALA A 1 287 ? -12.291 3.361 17.948 1.00 85.50 287 ALA A O 1
ATOM 2333 N N . ASN A 1 288 ? -14.121 4.245 17.021 1.00 82.81 288 ASN A N 1
ATOM 2334 C CA . ASN A 1 288 ? -14.877 2.991 17.064 1.00 82.81 288 ASN A CA 1
ATOM 2335 C C . ASN A 1 288 ? -14.244 1.910 16.169 1.00 82.81 288 ASN A C 1
ATOM 2337 O O . ASN A 1 288 ? -14.232 0.740 16.538 1.00 82.81 288 ASN A O 1
ATOM 2341 N N . PHE A 1 289 ? -13.700 2.289 15.009 1.00 87.81 289 PHE A N 1
ATOM 2342 C CA . PHE A 1 289 ? -12.945 1.376 14.153 1.00 87.81 289 PHE A CA 1
ATOM 2343 C C . PHE A 1 289 ? -11.713 0.809 14.878 1.00 87.81 289 PHE A C 1
ATOM 2345 O O . PHE A 1 289 ? -11.587 -0.410 14.978 1.00 87.81 289 PHE A O 1
ATOM 2352 N N . LEU A 1 290 ? -10.877 1.668 15.475 1.00 85.12 290 LEU A N 1
ATOM 2353 C CA . LEU A 1 290 ? -9.686 1.237 16.220 1.00 85.12 290 LEU A CA 1
ATOM 2354 C C . LEU A 1 290 ? -10.016 0.310 17.396 1.00 85.12 290 LEU A C 1
ATOM 2356 O O . LEU A 1 290 ? -9.351 -0.701 17.600 1.00 85.12 290 LEU A O 1
ATOM 2360 N N . ALA A 1 291 ? -11.071 0.614 18.149 1.00 81.38 291 ALA A N 1
ATOM 2361 C CA . ALA A 1 291 ? -11.484 -0.219 19.274 1.00 81.38 291 ALA A CA 1
ATOM 2362 C C . ALA A 1 291 ? -12.033 -1.591 18.838 1.00 81.38 291 ALA A C 1
ATOM 2364 O O . ALA A 1 291 ? -11.847 -2.583 19.543 1.00 81.38 291 ALA A O 1
ATOM 2365 N N . LYS A 1 292 ? -12.691 -1.680 17.674 1.00 82.06 292 LYS A N 1
ATOM 2366 C CA . LYS A 1 292 ? -13.119 -2.969 17.104 1.00 82.06 292 LYS A CA 1
ATOM 2367 C C . LYS A 1 292 ? -11.937 -3.831 16.683 1.00 82.06 292 LYS A C 1
ATOM 2369 O O . LYS A 1 292 ? -11.979 -5.034 16.910 1.00 82.06 292 LYS A O 1
ATOM 2374 N N . ILE A 1 293 ? -10.901 -3.218 16.114 1.00 82.31 293 ILE A N 1
ATOM 2375 C CA . ILE A 1 293 ? -9.643 -3.901 15.805 1.00 82.31 293 ILE A CA 1
ATOM 2376 C C . ILE A 1 293 ? -8.987 -4.419 17.094 1.00 82.31 293 ILE A C 1
ATOM 2378 O O . ILE A 1 293 ? -8.667 -5.599 17.180 1.00 82.31 293 ILE A O 1
ATOM 2382 N N . GLU A 1 294 ? -8.866 -3.578 18.127 1.00 77.38 294 GLU A N 1
ATOM 2383 C CA . GLU A 1 294 ? -8.255 -3.964 19.411 1.00 77.38 294 GLU A CA 1
ATOM 2384 C C . GLU A 1 294 ? -8.992 -5.136 20.089 1.00 77.38 294 GLU A C 1
ATOM 2386 O O . GLU A 1 294 ? -8.364 -6.006 20.688 1.00 77.38 294 GLU A O 1
ATOM 2391 N N . ASN A 1 295 ? -10.325 -5.178 19.995 1.00 71.88 295 ASN A N 1
ATOM 2392 C CA . ASN A 1 295 ? -11.131 -6.259 20.569 1.00 71.88 295 ASN A CA 1
ATOM 2393 C C . ASN A 1 295 ? -11.096 -7.554 19.750 1.00 71.88 295 ASN A C 1
ATOM 2395 O O . ASN A 1 295 ? -11.348 -8.609 20.316 1.00 71.88 295 ASN A O 1
ATOM 2399 N N . HIS A 1 296 ? -10.823 -7.486 18.447 1.00 70.56 296 HIS A N 1
ATOM 2400 C CA . HIS A 1 296 ? -10.725 -8.676 17.597 1.00 70.56 296 HIS A CA 1
ATOM 2401 C C . HIS A 1 296 ? -9.459 -9.499 17.903 1.00 70.56 296 HIS A C 1
ATOM 2403 O O . HIS A 1 296 ? -9.435 -10.699 17.660 1.00 70.56 296 HIS A O 1
ATOM 2409 N N . ASN A 1 297 ? -8.431 -8.864 18.479 1.00 57.84 297 ASN A N 1
ATOM 2410 C CA . ASN A 1 297 ? -7.150 -9.489 18.823 1.00 57.84 297 ASN A CA 1
ATOM 2411 C C . ASN A 1 297 ? -7.040 -9.962 20.286 1.00 57.84 297 ASN A C 1
ATOM 2413 O O . ASN A 1 297 ? -5.962 -10.395 20.698 1.00 57.84 297 ASN A O 1
ATOM 2417 N N . LYS A 1 298 ? -8.109 -9.840 21.083 1.00 54.12 298 LYS A N 1
ATOM 2418 C CA . LYS A 1 298 ? -8.183 -10.330 22.471 1.00 54.12 298 LYS A CA 1
ATOM 2419 C C . LYS A 1 298 ? -8.931 -11.653 22.531 1.00 54.12 298 LYS A C 1
ATOM 2421 O O . LYS A 1 298 ? -8.470 -12.530 23.293 1.00 54.12 298 LYS A O 1
#

Secondary structure (DSSP, 8-state):
----EEEE-TT---EEESS--SBTTBPEEE-SSHHHHHHH-SEEEESSGGGS-GGGTT-TTEEEGGGTS-HHHHHHHHHTS-HHHHHHHTT--TT---TTHHHHHHHH-TT-BSS-TT--BTTTTB---SSHHHHHHHHHHHHH-SS--EE---HHHHHHS-TTSS-THHHHHHHHHHHHHHTTS----BTTBS--THHHHHHH-TTHHHHHHHHT-TT--HHHHHHHHHHHHHHHHHHHHHSS-TTTHHHHHH----------S-TTHHHHHHHHHHHHHHHHHHHHHHHHHHHHT-

Sequence (298 aa):
MPNNTAFIGTSSPIGYDYEKEPELNHPNPLLEAPLGLFLLYDEIWFLHHQLCPKNMKDLDYVKFISDSDDVADYREKFDNISQEKIADNLGLESERSSVGFDHLLNDIAPFATYDNHGRSIQELGIMPNPDTRNFLFDYYVVSELDTDVDYISNTFVKSKISLDTMNTNSYRDLNKAESIIASRVPNYQTPDGPYFEAIDDFRKYRTRSQFREKMLEGDLTIEELEEEFTEIRNRMLIESTSRKNVYESIISMFVTQAPVFSNIFGAIAGAKNAAQSHSRNKNYGWANFLAKIENHNK

Foldseek 3Di:
DPQAEAEDFLQFFQWFQPVDDLDDLQTFTAGPLVLLVLLQGQAYEYQAPSNHFQVCNPDPRYYYVVVPDQSLVLLVVLVVDDLVVLCVLQVFDPDDDPPCSQVVCCVVPVNTGQFRVCDDPPSNSDGRHNDDSRVSSSVSVCVPDPDNYHYRHDPSNVSRTDPVRDPCLSNQLSVLSSVLLCVQDPQPCDSRGRDDDCSVVLNPQPLSVVLNVVSSPRPDDSVNVVVVLVVVVVVQQVVQCVPPDNPCRVVVLLVPPDPDDDDDDDPPVCVVVVVVVVVCCNVCSSSSSSVNSNVVVD